Protein AF-A0A848FWB8-F1 (afdb_monomer)

Solvent-accessible surface area (backbone atoms only — not comparable to full-atom values): 14998 Å² total; per-residue (Å²): 142,75,69,71,64,57,58,57,56,56,59,60,63,66,69,70,72,67,76,78,73,74,72,77,81,68,87,53,50,73,85,45,35,33,18,53,31,34,69,60,31,81,78,68,30,61,47,78,50,54,52,28,68,48,51,82,88,61,50,61,51,75,46,78,46,55,36,34,45,54,60,77,56,43,94,51,68,38,64,59,49,77,42,76,46,88,86,33,69,51,44,80,82,61,36,30,41,76,74,61,84,83,53,44,32,40,52,70,35,45,50,38,71,46,40,38,34,40,38,70,47,82,65,24,61,78,45,74,40,32,41,35,42,32,59,48,65,55,101,66,24,58,45,73,76,33,72,48,79,45,76,55,98,87,44,80,46,78,43,51,25,30,38,38,41,38,38,38,27,38,60,34,76,69,37,48,49,55,29,82,90,26,95,46,15,72,63,38,33,33,20,46,27,82,80,45,42,68,58,51,40,50,47,34,54,75,68,64,53,59,49,80,54,60,53,32,85,60,33,58,80,39,95,63,36,56,59,52,50,46,51,48,14,42,59,47,32,58,46,46,55,48,29,43,77,70,75,55,64,56,50,41,96,83,72,71,50,71,55,66,46,5,78,76,40,112

Mean predicted aligned error: 9.41 Å

Structure (mmCIF, N/CA/C/O backbone):
data_AF-A0A848FWB8-F1
#
_entry.id   AF-A0A848FWB8-F1
#
loop_
_atom_site.group_PDB
_atom_site.id
_atom_site.type_symbol
_atom_site.label_atom_id
_atom_site.label_alt_id
_atom_site.label_comp_id
_atom_site.label_asym_id
_atom_site.label_entity_id
_atom_site.label_seq_id
_atom_site.pdbx_PDB_ins_code
_atom_site.Cartn_x
_atom_site.Cartn_y
_atom_site.Cartn_z
_atom_site.occupancy
_atom_site.B_iso_or_equiv
_atom_site.auth_seq_id
_atom_site.auth_comp_id
_atom_site.auth_asym_id
_atom_site.auth_atom_id
_atom_site.pdbx_PDB_model_num
ATOM 1 N N . MET A 1 1 ? 0.409 -8.995 90.933 1.00 48.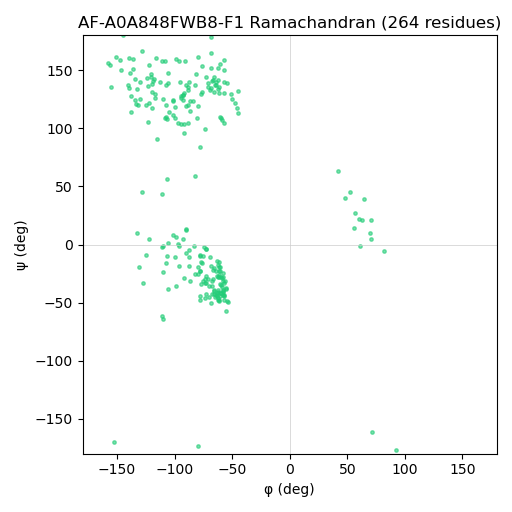06 1 MET A N 1
ATOM 2 C CA . MET A 1 1 ? -0.092 -9.557 89.653 1.00 48.06 1 MET A CA 1
ATOM 3 C C . MET A 1 1 ? -1.293 -8.764 89.103 1.00 48.06 1 MET A C 1
ATOM 5 O O . MET A 1 1 ? -2.333 -9.351 88.849 1.00 48.06 1 MET A O 1
ATOM 9 N N . LYS A 1 2 ? -1.200 -7.433 88.929 1.00 46.91 2 LYS A N 1
ATOM 10 C CA . LYS A 1 2 ? -2.344 -6.606 88.464 1.00 46.91 2 LYS A CA 1
ATOM 11 C C . LYS A 1 2 ? -2.076 -5.750 87.216 1.00 46.91 2 LYS A C 1
ATOM 13 O O . LYS A 1 2 ? -3.024 -5.254 86.629 1.00 46.91 2 LYS A O 1
ATOM 18 N N . TYR A 1 3 ? -0.827 -5.651 86.754 1.00 47.16 3 TYR A N 1
ATOM 19 C CA . TYR A 1 3 ? -0.478 -4.844 85.573 1.00 47.16 3 TYR A CA 1
ATOM 20 C C . TYR A 1 3 ? -0.306 -5.658 84.282 1.00 47.16 3 TYR A C 1
ATOM 22 O O . TYR A 1 3 ? -0.272 -5.085 83.204 1.00 47.16 3 TYR A O 1
ATOM 30 N N . SER A 1 4 ? -0.256 -6.993 84.360 1.00 45.50 4 SER A N 1
ATOM 31 C CA . SER A 1 4 ? -0.037 -7.847 83.180 1.00 45.50 4 SER A CA 1
ATOM 32 C C . SER A 1 4 ? -1.311 -8.053 82.337 1.00 45.50 4 SER A C 1
ATOM 34 O O . SER A 1 4 ? -1.227 -8.224 81.127 1.00 45.50 4 SER A O 1
ATOM 36 N N . PHE A 1 5 ? -2.500 -7.928 82.942 1.00 48.81 5 PHE A N 1
ATOM 37 C CA . PHE A 1 5 ? -3.786 -8.043 82.233 1.00 48.81 5 PHE A CA 1
ATOM 38 C C . PHE A 1 5 ? -4.196 -6.778 81.459 1.00 48.81 5 PHE A C 1
ATOM 40 O O . PHE A 1 5 ? -5.009 -6.863 80.543 1.00 48.81 5 PHE A O 1
ATOM 47 N N . VAL A 1 6 ? -3.620 -5.613 81.782 1.00 53.81 6 VAL A N 1
ATOM 48 C CA . VAL A 1 6 ? -3.969 -4.337 81.128 1.00 53.81 6 VAL A CA 1
ATOM 49 C C . VAL A 1 6 ? -3.321 -4.223 79.742 1.00 53.81 6 VAL A C 1
ATOM 51 O O . VAL A 1 6 ? -3.949 -3.734 78.806 1.00 53.81 6 VAL A O 1
ATOM 54 N N . TYR A 1 7 ? -2.113 -4.765 79.562 1.00 50.28 7 TYR A N 1
ATOM 55 C CA . TYR A 1 7 ? -1.437 -4.777 78.257 1.00 50.28 7 TYR A CA 1
ATOM 56 C C . TYR A 1 7 ? -2.044 -5.791 77.276 1.00 50.28 7 TYR A C 1
ATOM 58 O O . TYR A 1 7 ? -2.067 -5.544 76.071 1.00 50.28 7 TYR A O 1
ATOM 66 N N . LEU A 1 8 ? -2.605 -6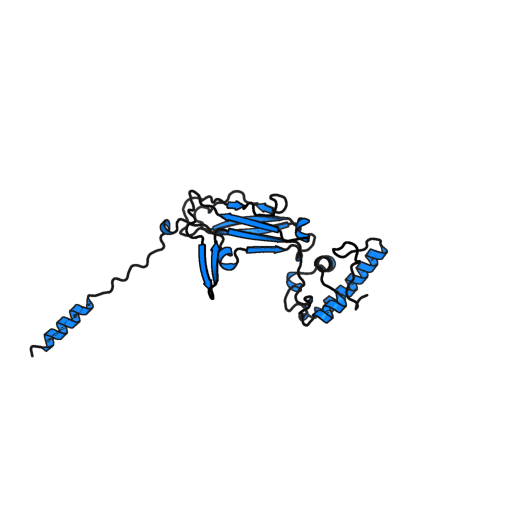.895 77.785 1.00 51.28 8 LEU A N 1
ATOM 67 C CA . LEU A 1 8 ? -3.268 -7.908 76.960 1.00 51.28 8 LEU A CA 1
ATOM 68 C C . LEU A 1 8 ? -4.623 -7.415 76.414 1.00 51.28 8 LEU A C 1
ATOM 70 O O . LEU A 1 8 ? -4.987 -7.732 75.284 1.00 51.28 8 LEU A O 1
ATOM 74 N N . ALA A 1 9 ? -5.335 -6.582 77.181 1.00 54.38 9 ALA A N 1
ATOM 75 C CA . ALA A 1 9 ? -6.586 -5.954 76.751 1.00 54.38 9 ALA A CA 1
ATOM 76 C C . ALA A 1 9 ? -6.366 -4.818 75.729 1.00 54.38 9 ALA A C 1
ATOM 78 O O . ALA A 1 9 ? -7.171 -4.652 74.815 1.00 54.38 9 ALA A O 1
ATOM 79 N N . GLY A 1 10 ? -5.254 -4.078 75.831 1.00 54.09 10 GLY A N 1
ATOM 80 C CA . GLY A 1 10 ? -4.886 -3.039 74.858 1.00 54.09 10 GLY A CA 1
ATOM 81 C C . GLY A 1 10 ? -4.471 -3.598 73.492 1.00 54.09 10 GLY A C 1
ATOM 82 O O . GLY A 1 10 ? -4.822 -3.032 72.460 1.00 54.09 10 GLY A O 1
ATOM 83 N N . PHE A 1 11 ? -3.788 -4.748 73.466 1.00 51.62 11 PHE A N 1
ATOM 84 C CA . PHE A 1 11 ? -3.372 -5.402 72.219 1.00 51.62 11 PHE A CA 1
ATOM 85 C C . PHE A 1 11 ? -4.551 -6.022 71.447 1.00 51.62 11 PHE A C 1
ATOM 87 O O . PHE A 1 11 ? -4.548 -6.038 70.218 1.00 51.62 11 PHE A O 1
ATOM 94 N N . PHE A 1 12 ? -5.600 -6.463 72.151 1.00 51.25 12 PHE A N 1
ATOM 95 C CA . PHE A 1 12 ? -6.808 -7.014 71.530 1.00 51.25 12 PHE A CA 1
ATOM 96 C C . PHE A 1 12 ? -7.683 -5.940 70.854 1.00 51.25 12 PHE A C 1
ATOM 98 O O . PHE A 1 12 ? -8.361 -6.228 69.870 1.00 51.25 12 PHE A O 1
ATOM 105 N N . PHE A 1 13 ? -7.629 -4.685 71.317 1.00 51.72 13 PHE A N 1
ATOM 106 C CA . PHE A 1 13 ? -8.406 -3.585 70.731 1.00 51.72 13 PHE A CA 1
ATOM 107 C C . PHE A 1 13 ? -7.800 -3.037 69.423 1.00 51.72 13 PHE A C 1
ATOM 109 O O . PHE A 1 13 ? -8.522 -2.516 68.576 1.00 51.72 13 PHE A O 1
ATOM 116 N N . CYS A 1 14 ? -6.494 -3.225 69.198 1.00 54.31 14 CYS A N 1
ATOM 117 C CA . CYS A 1 14 ? -5.821 -2.829 67.954 1.00 54.31 14 CYS A CA 1
ATOM 118 C C . CYS A 1 14 ? -6.058 -3.790 66.773 1.00 54.31 14 CYS A C 1
ATOM 120 O O . CYS A 1 14 ? -5.718 -3.447 65.645 1.00 54.31 14 CYS A O 1
ATOM 122 N N . LEU A 1 15 ? -6.647 -4.971 66.995 1.00 53.47 15 LEU A N 1
ATOM 123 C CA . LEU A 1 15 ? -6.902 -5.963 65.937 1.00 53.47 15 LEU A CA 1
ATOM 124 C C . LEU A 1 15 ? -8.247 -5.767 65.211 1.00 53.47 15 LEU A C 1
ATOM 126 O O . LEU A 1 15 ? -8.520 -6.470 64.240 1.00 53.47 15 LEU A O 1
ATOM 130 N N . LEU A 1 16 ? -9.081 -4.812 65.642 1.00 52.72 16 LEU A N 1
ATOM 131 C CA . LEU A 1 16 ? -10.385 -4.529 65.021 1.00 52.72 16 LEU A CA 1
ATOM 132 C C . LEU A 1 16 ? -10.357 -3.381 64.002 1.00 52.72 16 LEU A C 1
ATOM 134 O O . LEU A 1 16 ? -11.365 -3.119 63.346 1.00 52.72 16 LEU A O 1
ATOM 138 N N . THR A 1 17 ? -9.209 -2.736 63.785 1.00 57.22 17 THR A N 1
ATOM 139 C CA . THR A 1 17 ? -9.007 -1.802 62.667 1.00 57.22 17 THR A CA 1
ATOM 140 C C . THR A 1 17 ? -8.671 -2.575 61.392 1.00 57.22 17 THR A C 1
ATOM 142 O O . THR A 1 17 ? -7.632 -2.395 60.759 1.00 57.22 17 THR A O 1
ATOM 145 N N . ALA A 1 18 ? -9.578 -3.466 60.987 1.00 54.22 18 ALA A N 1
ATOM 146 C CA . ALA A 1 18 ? -9.545 -4.030 59.650 1.00 54.22 18 ALA A CA 1
ATOM 147 C C . ALA A 1 18 ? -9.665 -2.865 58.659 1.00 54.22 18 ALA A C 1
ATOM 149 O O . ALA A 1 18 ? -10.721 -2.235 58.561 1.00 54.22 18 ALA A O 1
ATOM 150 N N . CYS A 1 19 ? -8.570 -2.558 57.952 1.00 65.38 19 CYS A N 1
ATOM 151 C CA . CYS A 1 19 ? -8.601 -1.709 56.768 1.00 65.38 19 CYS A CA 1
ATOM 152 C C . CYS A 1 19 ? -9.788 -2.161 55.918 1.00 65.38 19 CYS A C 1
ATOM 154 O O . CYS A 1 19 ? -9.796 -3.294 55.425 1.00 65.38 19 CYS A O 1
ATOM 156 N N . LYS A 1 20 ? -10.808 -1.305 55.779 1.00 53.41 20 LYS A N 1
ATOM 157 C CA . LYS A 1 20 ? -11.856 -1.518 54.786 1.00 53.41 20 LYS A CA 1
ATOM 158 C C . LYS A 1 20 ? -11.126 -1.602 53.452 1.00 53.41 20 LYS A C 1
ATOM 160 O O . LYS A 1 20 ? -10.619 -0.597 52.971 1.00 53.41 20 LYS A O 1
ATOM 165 N N . LYS A 1 21 ? -10.993 -2.811 52.904 1.00 52.00 21 LYS A N 1
ATOM 166 C CA . LYS A 1 21 ? -10.567 -2.974 51.519 1.00 52.00 21 LYS A CA 1
ATOM 167 C C . LYS A 1 21 ? -11.625 -2.263 50.696 1.00 52.00 21 LYS A C 1
ATOM 169 O O . LYS A 1 21 ? -12.768 -2.725 50.661 1.00 52.00 21 LYS A O 1
ATOM 174 N N . ASP A 1 22 ? -11.250 -1.136 50.103 1.00 55.31 22 ASP A N 1
ATOM 175 C CA . ASP A 1 22 ? -12.058 -0.519 49.068 1.00 55.31 22 ASP A CA 1
ATOM 176 C C . ASP A 1 22 ? -12.392 -1.612 48.062 1.00 55.31 22 ASP A C 1
ATOM 178 O O . ASP A 1 22 ? -11.524 -2.370 47.611 1.00 55.31 22 ASP A O 1
ATOM 182 N N . ARG A 1 23 ? -13.692 -1.788 47.816 1.00 48.53 23 ARG A N 1
ATOM 183 C CA . ARG A 1 23 ? -14.143 -2.742 46.812 1.00 48.53 23 ARG A CA 1
ATOM 184 C C . ARG A 1 23 ? -13.472 -2.324 45.512 1.00 48.53 23 ARG A C 1
ATOM 186 O O . ARG A 1 23 ? -13.511 -1.145 45.171 1.00 48.53 23 ARG A O 1
ATOM 193 N N . LEU A 1 24 ? -12.853 -3.283 44.821 1.00 48.28 24 LEU A N 1
ATOM 194 C CA . LEU A 1 24 ? -12.385 -3.075 43.455 1.00 48.28 24 LEU A CA 1
ATOM 195 C C . LEU A 1 24 ? -13.520 -2.392 42.693 1.00 48.28 24 LEU A C 1
ATOM 197 O O . LEU A 1 24 ? -14.618 -2.950 42.626 1.00 48.28 24 LEU A O 1
ATOM 201 N N . GLN A 1 25 ? -13.275 -1.173 42.206 1.00 53.09 25 GLN A N 1
ATOM 202 C CA . GLN A 1 25 ? -14.213 -0.506 41.319 1.00 53.09 25 GLN A CA 1
ATOM 203 C C . GLN A 1 25 ? -14.383 -1.424 40.112 1.00 53.09 25 GLN A C 1
ATOM 205 O O . GLN A 1 25 ? -13.454 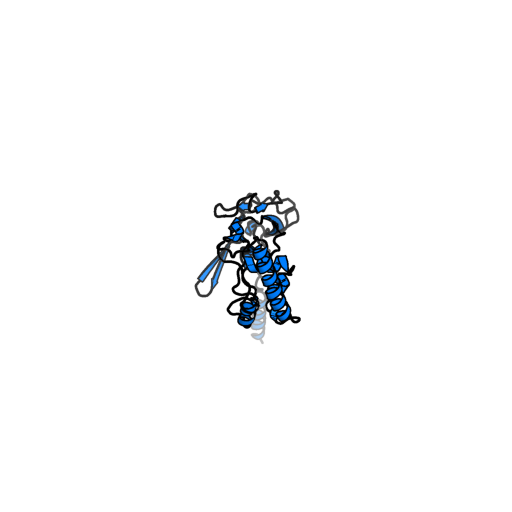-1.634 39.331 1.00 53.09 25 GLN A O 1
ATOM 210 N N . VAL A 1 26 ? -15.546 -2.067 40.039 1.00 59.56 26 VAL A N 1
ATOM 211 C CA . VAL A 1 26 ? -15.951 -2.821 38.860 1.00 59.56 26 VAL A CA 1
ATOM 212 C C . VAL A 1 26 ? -16.082 -1.797 37.743 1.00 59.56 26 VAL A C 1
ATOM 214 O O . VAL A 1 26 ? -16.565 -0.692 37.983 1.00 59.56 26 VAL A O 1
ATOM 217 N N . TYR A 1 27 ? -15.586 -2.150 36.561 1.00 63.09 27 TYR A N 1
ATOM 218 C CA . TYR A 1 27 ? -15.656 -1.301 35.381 1.00 63.09 27 TYR A CA 1
ATOM 219 C C . TYR A 1 27 ? -17.077 -0.745 35.200 1.00 63.09 27 TYR A C 1
ATOM 221 O O . TYR A 1 27 ? -18.037 -1.514 35.125 1.00 63.09 27 TYR A O 1
ATOM 229 N N . ASP A 1 28 ? -17.190 0.581 35.178 1.00 65.25 28 ASP A N 1
ATOM 230 C CA . ASP A 1 28 ? -18.453 1.292 35.031 1.00 65.25 28 ASP A CA 1
ATOM 231 C C . ASP A 1 28 ? -18.667 1.618 33.546 1.00 65.25 28 ASP A C 1
ATOM 233 O O . ASP A 1 28 ? -18.023 2.504 32.975 1.00 65.25 28 ASP A O 1
ATOM 237 N N . ASP A 1 29 ? -19.553 0.840 32.919 1.00 62.16 29 ASP A N 1
ATOM 238 C CA . ASP A 1 29 ? -19.953 1.005 31.521 1.00 62.16 29 ASP A CA 1
ATOM 239 C C . ASP A 1 29 ? -20.479 2.431 31.250 1.00 62.16 29 ASP A C 1
ATOM 241 O O . ASP A 1 29 ? -20.193 2.981 30.183 1.00 62.16 29 ASP A O 1
ATOM 245 N N . GLU A 1 30 ? -21.212 3.045 32.191 1.00 63.91 30 GLU A N 1
ATOM 246 C CA . GLU A 1 30 ? -21.777 4.393 32.034 1.00 63.91 30 GLU A CA 1
ATOM 247 C C . GLU A 1 30 ? -20.683 5.459 32.129 1.00 63.91 30 GLU A C 1
ATOM 249 O O . GLU A 1 30 ? -20.611 6.344 31.277 1.00 63.91 30 GLU A O 1
ATOM 254 N N . ALA A 1 31 ? -19.749 5.318 33.075 1.00 61.31 31 ALA A N 1
ATOM 255 C CA . ALA A 1 31 ? -18.608 6.230 33.200 1.00 61.31 31 ALA A CA 1
ATOM 256 C C . ALA A 1 31 ? -17.661 6.199 31.983 1.00 61.31 31 ALA A C 1
ATOM 258 O O . ALA A 1 31 ? -16.934 7.161 31.733 1.00 61.31 31 ALA A O 1
ATOM 259 N N . SER A 1 32 ? -17.662 5.112 31.202 1.00 60.59 32 SER A N 1
ATOM 260 C CA . SER A 1 32 ? -16.865 4.992 29.971 1.00 60.59 32 SER A CA 1
ATOM 261 C C . SER A 1 32 ? -17.450 5.718 28.749 1.00 60.59 32 SER A C 1
ATOM 263 O O . SER A 1 32 ? -16.796 5.801 27.697 1.00 60.59 32 SER A O 1
ATOM 265 N N . GLY A 1 33 ? -18.691 6.210 28.863 1.00 64.12 33 GLY A N 1
ATOM 266 C CA . GLY A 1 33 ? -19.421 6.899 27.798 1.00 64.12 33 GLY A CA 1
ATOM 267 C C . GLY A 1 33 ? -19.695 6.035 26.564 1.00 64.12 33 GLY A C 1
ATOM 268 O O . GLY A 1 33 ? -19.868 6.580 25.476 1.00 64.12 33 GLY A O 1
ATOM 269 N N . ASN A 1 34 ? -19.657 4.696 26.690 1.00 80.38 34 ASN A N 1
ATOM 270 C CA . ASN A 1 34 ? -19.723 3.751 25.567 1.00 80.38 34 ASN A CA 1
ATOM 271 C C . ASN A 1 34 ? -18.858 4.244 24.390 1.00 80.38 34 ASN A C 1
ATOM 273 O O . ASN A 1 34 ? -19.373 4.612 23.346 1.00 80.38 34 ASN A O 1
ATOM 277 N N . SER A 1 35 ? -17.542 4.365 24.553 1.00 88.69 35 SER A N 1
ATOM 278 C CA . SER A 1 35 ? -16.699 4.892 23.465 1.00 88.69 35 SER A CA 1
ATOM 279 C C . SER A 1 35 ? -16.472 3.845 22.363 1.00 88.69 35 SER A C 1
ATOM 281 O O . SER A 1 35 ? -16.484 2.640 22.628 1.00 88.69 35 SER A O 1
ATOM 283 N N . ILE A 1 36 ? -16.216 4.286 21.129 1.00 91.88 36 ILE A N 1
ATOM 284 C CA . ILE A 1 36 ? -15.739 3.429 20.031 1.00 91.88 36 ILE A CA 1
ATOM 285 C C . ILE A 1 36 ? -14.403 3.905 19.490 1.00 91.88 36 ILE A C 1
ATOM 287 O O . ILE A 1 36 ? -14.118 5.097 19.440 1.00 91.88 36 ILE A O 1
ATOM 291 N N . TYR A 1 37 ? -13.580 2.963 19.048 1.00 92.69 37 TYR A N 1
ATOM 292 C CA . TYR A 1 37 ? -12.218 3.264 18.637 1.00 92.69 37 TYR A CA 1
ATOM 293 C C . TYR A 1 37 ? -11.692 2.305 17.569 1.00 92.69 37 TYR A C 1
ATOM 295 O O . TYR A 1 37 ? -12.199 1.194 17.390 1.00 92.69 37 TYR A O 1
ATOM 303 N N . PHE A 1 38 ? -10.639 2.732 16.872 1.00 93.50 38 PHE A N 1
ATOM 304 C CA . PHE A 1 38 ? -9.833 1.875 16.011 1.00 93.50 38 PHE A CA 1
ATOM 305 C C . PHE A 1 38 ? -8.745 1.202 16.857 1.00 93.50 38 PHE A C 1
ATOM 307 O O . PHE A 1 38 ? -7.849 1.893 17.324 1.00 93.50 38 PHE A O 1
ATOM 314 N N . PRO A 1 39 ? -8.721 -0.129 17.039 1.00 89.94 39 PRO A N 1
ATOM 315 C CA . PRO A 1 39 ? -7.691 -0.775 17.862 1.00 89.94 39 PRO A CA 1
ATOM 316 C C . PRO A 1 39 ? -6.265 -0.575 17.337 1.00 89.94 39 PRO A C 1
ATOM 318 O O . PRO A 1 39 ? -5.316 -0.528 18.111 1.00 89.94 39 PRO A O 1
ATOM 321 N N . LEU A 1 40 ? -6.103 -0.395 16.021 1.00 84.25 40 LEU A N 1
ATOM 322 C CA . LEU A 1 40 ? -4.802 -0.104 15.408 1.00 84.25 40 LEU A CA 1
ATOM 323 C C . LEU A 1 40 ? -4.193 1.218 15.917 1.00 84.25 40 LEU A C 1
ATOM 325 O O . LEU A 1 40 ? -2.970 1.387 15.903 1.00 84.25 40 LEU A O 1
ATOM 329 N N . ALA A 1 41 ? -5.030 2.121 16.431 1.00 71.88 41 ALA A N 1
ATOM 330 C CA . ALA A 1 41 ? -4.617 3.367 17.057 1.00 71.88 41 ALA A CA 1
ATOM 331 C C . ALA A 1 41 ? -3.729 3.198 18.288 1.00 71.88 41 ALA A C 1
ATOM 333 O O . ALA A 1 41 ? -2.965 4.098 18.629 1.00 71.88 41 ALA A O 1
ATOM 334 N N . GLU A 1 42 ? -3.791 2.038 18.942 1.00 66.25 42 GLU A N 1
ATOM 335 C CA . GLU A 1 42 ? -2.936 1.733 20.088 1.00 66.25 42 GLU A CA 1
ATOM 336 C C . GLU A 1 42 ? -1.457 1.608 19.708 1.00 66.25 42 GLU A C 1
ATOM 338 O O . GLU A 1 42 ? -0.592 1.785 20.568 1.00 66.25 42 GLU A O 1
ATOM 343 N N . SER A 1 43 ? -1.172 1.335 18.429 1.00 74.12 43 SER A N 1
ATOM 344 C CA . SER A 1 43 ? 0.179 1.103 17.915 1.00 74.12 43 SER A CA 1
ATOM 345 C C . SER A 1 43 ? 0.667 2.226 16.999 1.00 74.12 43 SER A C 1
ATOM 347 O O . SER A 1 43 ? 1.657 2.878 17.315 1.00 74.12 43 SER A O 1
ATOM 349 N N . THR A 1 44 ? -0.012 2.467 15.875 1.00 76.31 44 THR A N 1
ATOM 350 C CA . THR A 1 44 ? 0.500 3.346 14.809 1.00 76.31 44 THR A CA 1
ATOM 351 C C . THR A 1 44 ? -0.504 4.380 14.325 1.00 76.31 44 THR A C 1
ATOM 353 O O . THR A 1 44 ? -0.094 5.352 13.698 1.00 76.31 44 THR A O 1
ATOM 356 N N . ASN A 1 45 ? -1.808 4.189 14.570 1.00 84.31 45 ASN A N 1
ATOM 357 C CA . ASN A 1 45 ? -2.868 5.020 13.976 1.00 84.31 45 ASN A CA 1
ATOM 358 C C . ASN A 1 45 ? -2.851 5.075 12.436 1.00 84.31 45 ASN A C 1
ATOM 360 O O . ASN A 1 45 ? -3.531 5.903 11.822 1.00 84.31 45 ASN A O 1
ATOM 364 N N . GLN A 1 46 ? -2.097 4.173 11.808 1.00 90.81 46 GLN A N 1
ATOM 365 C CA . GLN A 1 46 ? -1.844 4.177 10.381 1.00 90.81 46 GLN A CA 1
ATOM 366 C C . GLN A 1 46 ? -1.878 2.760 9.825 1.00 90.81 46 GLN A C 1
ATOM 368 O O . GLN A 1 46 ? -1.252 1.842 10.361 1.00 90.81 46 GLN A O 1
ATOM 373 N N . LEU A 1 47 ? -2.569 2.620 8.702 1.00 93.69 47 LEU A N 1
ATOM 374 C CA . LEU A 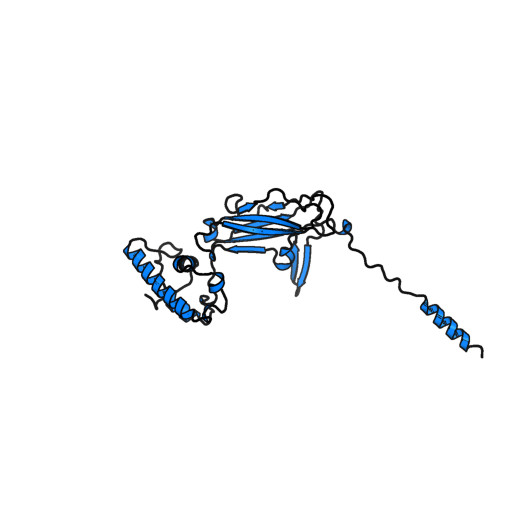1 47 ? -2.552 1.449 7.845 1.00 93.69 47 LEU A CA 1
ATOM 375 C C . LEU A 1 47 ? -1.978 1.857 6.485 1.00 93.69 47 LEU A C 1
ATOM 377 O O . LEU A 1 47 ? -2.435 2.827 5.889 1.00 93.69 47 LEU A O 1
ATOM 381 N N . SER A 1 48 ? -0.993 1.120 5.985 1.00 93.81 48 SER A N 1
ATOM 382 C CA . SER A 1 48 ? -0.358 1.415 4.698 1.00 93.81 48 SER A CA 1
ATOM 383 C C . SER A 1 48 ? -0.453 0.213 3.774 1.00 93.81 48 SER A C 1
ATOM 385 O O . SER A 1 48 ? -0.194 -0.911 4.203 1.00 93.81 48 SER A O 1
ATOM 387 N N . TYR A 1 49 ? -0.789 0.454 2.510 1.00 95.81 49 TYR A N 1
ATOM 388 C CA . TYR A 1 49 ? -0.764 -0.560 1.462 1.00 95.81 49 TYR A CA 1
ATOM 389 C C . TYR A 1 49 ? -0.058 -0.016 0.221 1.00 95.81 49 TYR A C 1
ATOM 391 O O . TYR A 1 49 ? -0.350 1.089 -0.216 1.00 95.81 49 TYR A O 1
ATOM 399 N N . SER A 1 50 ? 0.853 -0.782 -0.370 1.00 95.31 50 SER A N 1
ATOM 400 C CA . SER A 1 50 ? 1.524 -0.379 -1.607 1.00 95.31 50 SER A CA 1
ATOM 401 C C . SER A 1 50 ? 1.353 -1.455 -2.666 1.00 95.31 50 SER A C 1
ATOM 403 O O . SER A 1 50 ? 1.829 -2.578 -2.498 1.00 95.31 50 SER A O 1
ATOM 405 N N . PHE A 1 51 ? 0.740 -1.087 -3.791 1.00 95.81 51 PHE A N 1
ATOM 406 C CA . PHE A 1 51 ? 0.688 -1.936 -4.982 1.00 95.81 51 PHE A CA 1
ATOM 407 C C . PHE A 1 51 ? 2.060 -2.079 -5.655 1.00 95.81 51 PHE A C 1
ATOM 409 O O . PHE A 1 51 ? 2.240 -2.951 -6.508 1.00 95.81 51 PHE A O 1
ATOM 416 N N . GLY A 1 52 ? 3.052 -1.281 -5.238 1.00 92.88 52 GLY A N 1
ATOM 417 C CA . GLY A 1 52 ? 4.418 -1.341 -5.747 1.00 92.88 52 GLY A CA 1
ATOM 418 C C . GLY A 1 52 ? 5.106 -2.676 -5.454 1.00 92.88 52 GLY A C 1
ATOM 419 O O . GLY A 1 52 ? 6.109 -3.006 -6.086 1.00 92.88 52 GLY A O 1
ATOM 420 N N . TYR A 1 53 ? 4.550 -3.487 -4.556 1.00 91.50 53 TYR A N 1
ATOM 421 C CA . TYR A 1 53 ? 5.006 -4.848 -4.273 1.00 91.50 53 TYR A CA 1
ATOM 422 C C . TYR A 1 53 ? 4.083 -5.929 -4.849 1.00 91.50 53 TYR A C 1
ATOM 424 O O . TYR A 1 53 ? 4.370 -7.113 -4.707 1.00 91.50 53 TYR A O 1
ATOM 432 N N . ASP A 1 54 ? 3.010 -5.550 -5.542 1.00 93.56 54 ASP A N 1
ATOM 433 C CA . ASP A 1 54 ? 2.099 -6.484 -6.193 1.00 93.56 54 ASP A CA 1
ATOM 434 C C . ASP A 1 54 ? 2.439 -6.674 -7.669 1.00 93.56 54 ASP A C 1
ATOM 436 O O . ASP A 1 54 ? 3.005 -5.804 -8.333 1.00 93.56 54 ASP A O 1
ATOM 440 N N . LYS A 1 55 ? 2.001 -7.803 -8.230 1.00 91.50 55 LYS A N 1
ATOM 441 C CA . LYS A 1 55 ? 1.988 -8.012 -9.685 1.00 91.50 55 LYS A CA 1
ATOM 442 C C . LYS A 1 55 ? 1.064 -7.002 -10.362 1.00 91.50 55 LYS A C 1
ATOM 444 O O . LYS A 1 55 ? 0.059 -6.593 -9.785 1.00 91.50 55 LYS A O 1
ATOM 449 N N . SER A 1 56 ? 1.346 -6.651 -11.614 1.00 88.94 56 SER A N 1
ATOM 450 C CA . SER A 1 56 ? 0.570 -5.664 -12.383 1.00 88.94 56 SER A CA 1
ATOM 451 C C . SER A 1 56 ? -0.891 -6.072 -12.596 1.00 88.94 56 SER A C 1
ATOM 453 O O . SER A 1 56 ? -1.754 -5.210 -12.727 1.00 88.94 56 SER A O 1
ATOM 455 N N . ALA A 1 57 ? -1.178 -7.378 -12.587 1.00 92.50 57 ALA A N 1
ATOM 456 C CA . ALA A 1 57 ? -2.533 -7.920 -12.683 1.00 92.50 57 ALA A CA 1
ATOM 457 C C . ALA A 1 57 ? -3.401 -7.640 -11.440 1.00 92.50 57 ALA A C 1
ATOM 459 O O . ALA A 1 57 ? -4.624 -7.741 -11.515 1.00 92.50 57 ALA A O 1
ATOM 460 N N . VAL A 1 58 ? -2.793 -7.295 -10.298 1.00 95.38 58 VAL A N 1
ATOM 461 C CA . VAL A 1 58 ? -3.526 -6.870 -9.102 1.00 95.38 58 VAL A CA 1
ATOM 462 C C . VAL A 1 58 ? -3.913 -5.408 -9.281 1.00 95.38 58 VAL A C 1
ATOM 464 O O . VAL A 1 58 ? -3.064 -4.515 -9.255 1.00 95.38 58 VAL A O 1
ATOM 467 N N . THR A 1 59 ? -5.207 -5.175 -9.478 1.00 96.88 59 THR A N 1
ATOM 468 C CA . THR A 1 59 ? -5.786 -3.845 -9.715 1.00 96.88 59 THR A CA 1
ATOM 469 C C . THR A 1 59 ? -6.568 -3.306 -8.522 1.00 96.88 59 THR A C 1
ATOM 471 O O . THR A 1 59 ? -6.948 -2.139 -8.520 1.00 96.88 59 THR A O 1
ATOM 474 N N . GLN A 1 60 ? -6.819 -4.135 -7.510 1.00 97.75 60 GLN A N 1
ATOM 475 C CA . GLN A 1 60 ? -7.560 -3.765 -6.310 1.00 97.75 60 GLN A CA 1
ATOM 476 C C . GLN A 1 60 ? -7.193 -4.681 -5.143 1.00 97.75 60 GLN A C 1
ATOM 478 O O . GLN A 1 60 ? -6.815 -5.837 -5.342 1.00 97.75 60 GLN A O 1
ATOM 483 N N . THR A 1 61 ? -7.363 -4.182 -3.924 1.00 97.88 61 THR A N 1
ATOM 484 C CA . THR A 1 61 ? -7.241 -4.959 -2.685 1.00 97.88 61 THR A CA 1
ATOM 485 C C . THR A 1 61 ? -8.339 -4.554 -1.708 1.00 97.88 61 THR A C 1
ATOM 487 O O . THR A 1 61 ? -8.936 -3.491 -1.858 1.00 97.88 61 THR A O 1
ATOM 490 N N . THR A 1 62 ? -8.640 -5.386 -0.712 1.00 97.81 62 THR A N 1
ATOM 491 C CA . THR A 1 62 ? -9.625 -5.059 0.332 1.00 97.81 62 THR A CA 1
ATOM 492 C C . THR A 1 62 ? -8.970 -5.064 1.702 1.00 97.81 62 THR A C 1
ATOM 494 O O . THR A 1 62 ? -8.519 -6.099 2.191 1.00 97.81 62 THR A O 1
ATOM 497 N N . LEU A 1 63 ? -8.972 -3.901 2.343 1.00 96.94 63 LEU A N 1
ATOM 498 C CA . LEU A 1 63 ? -8.521 -3.704 3.709 1.00 96.94 63 LEU A CA 1
ATOM 499 C C . LEU A 1 63 ? -9.665 -3.963 4.690 1.00 96.94 63 LEU A C 1
ATOM 501 O O . LEU A 1 63 ? -10.813 -3.576 4.459 1.00 96.94 63 LEU A O 1
ATOM 505 N N . ARG A 1 64 ? -9.334 -4.610 5.809 1.00 95.62 64 ARG A N 1
ATOM 506 C CA . ARG A 1 64 ? -10.261 -4.894 6.909 1.00 95.62 64 ARG A CA 1
ATOM 507 C C . ARG A 1 64 ? -9.937 -3.970 8.074 1.00 95.62 64 ARG A C 1
ATOM 509 O O . ARG A 1 64 ? -8.926 -4.159 8.744 1.00 95.62 64 ARG A O 1
ATOM 516 N N . VAL A 1 65 ? -10.795 -2.989 8.319 1.00 95.56 65 VAL A N 1
ATOM 517 C CA . VAL A 1 65 ? -10.633 -2.024 9.411 1.00 95.56 65 VAL A CA 1
ATOM 518 C C . VAL A 1 65 ? -11.548 -2.417 10.560 1.00 95.56 65 VAL A C 1
ATOM 520 O O . VAL A 1 65 ? -12.767 -2.341 10.444 1.00 95.56 65 VAL A O 1
ATOM 523 N N . VAL A 1 66 ? -10.960 -2.855 11.670 1.00 95.31 66 VAL A N 1
ATOM 524 C CA . VAL A 1 66 ? -11.711 -3.234 12.874 1.00 95.31 66 VAL A CA 1
ATOM 525 C C . VAL A 1 66 ? -12.044 -1.988 13.691 1.00 95.31 66 VAL A C 1
ATOM 527 O O . VAL A 1 66 ? -11.182 -1.136 13.901 1.00 95.31 66 VAL A O 1
ATOM 530 N N . ILE A 1 67 ? -13.274 -1.918 14.193 1.00 94.81 67 ILE A N 1
ATOM 531 C CA . ILE A 1 67 ? -13.731 -0.929 15.176 1.00 94.81 67 ILE A CA 1
ATOM 532 C C . ILE A 1 67 ? -14.189 -1.689 16.413 1.00 94.81 67 ILE A C 1
ATOM 534 O O . ILE A 1 67 ? -14.831 -2.734 16.292 1.00 94.81 67 ILE A O 1
ATOM 538 N N . ARG A 1 68 ? -13.855 -1.188 17.603 1.00 93.88 68 ARG A N 1
ATOM 539 C CA . ARG A 1 68 ? -14.281 -1.770 18.880 1.00 93.88 68 ARG A CA 1
ATOM 540 C C . ARG A 1 68 ? -15.081 -0.777 19.698 1.00 93.88 68 ARG A C 1
ATOM 542 O O . ARG A 1 68 ? -14.771 0.406 19.693 1.00 93.88 68 ARG A O 1
ATOM 549 N N . ALA A 1 69 ? -16.073 -1.290 20.416 1.00 92.56 69 ALA A N 1
ATOM 550 C CA . ALA A 1 69 ? -16.763 -0.582 21.482 1.00 92.56 69 ALA A CA 1
ATOM 551 C C . ALA A 1 69 ? -16.136 -0.950 22.828 1.00 92.56 69 ALA A C 1
ATOM 553 O O . ALA A 1 69 ? -15.811 -2.117 23.062 1.00 92.56 69 ALA A O 1
ATOM 554 N N . ILE A 1 70 ? -15.987 0.037 23.706 1.00 88.00 70 ILE A N 1
ATOM 555 C CA . ILE A 1 70 ? -15.599 -0.188 25.097 1.00 88.00 70 ILE A CA 1
ATOM 556 C C . ILE A 1 70 ? -16.847 -0.598 25.903 1.00 88.00 70 ILE A C 1
ATOM 558 O O . ILE A 1 70 ? -17.963 -0.173 25.593 1.00 88.00 70 ILE A O 1
ATOM 562 N N . GLY A 1 71 ? -16.653 -1.456 26.904 1.00 84.69 71 GLY A N 1
ATOM 563 C CA . GLY A 1 71 ? -17.706 -1.963 27.784 1.00 84.69 71 GLY A CA 1
ATOM 564 C C . GLY A 1 71 ? -18.343 -3.272 27.327 1.00 84.69 71 GLY A C 1
ATOM 565 O O . GLY A 1 71 ? -17.916 -3.910 26.357 1.00 84.69 71 GLY A O 1
ATOM 566 N N . ALA A 1 72 ? -19.353 -3.715 28.075 1.00 86.62 72 ALA A N 1
ATOM 567 C CA . ALA A 1 72 ? -20.021 -4.986 27.816 1.00 86.62 72 ALA A CA 1
ATOM 568 C C . ALA A 1 72 ? -20.831 -4.974 26.496 1.00 86.62 72 ALA A C 1
ATOM 570 O O . ALA A 1 72 ? -21.330 -3.926 26.063 1.00 86.62 72 ALA A O 1
ATOM 571 N N . PRO A 1 73 ? -21.015 -6.140 25.837 1.00 91.12 73 PRO A N 1
ATOM 572 C CA . PRO A 1 73 ? -21.944 -6.254 24.718 1.00 91.12 73 PRO A CA 1
ATOM 573 C C . PRO A 1 73 ? -23.362 -5.840 25.136 1.00 91.12 73 PRO A C 1
ATOM 575 O O . PRO A 1 73 ? -23.825 -6.209 26.213 1.00 91.12 73 PRO A O 1
ATOM 578 N N . LYS A 1 74 ? -24.071 -5.124 24.259 1.00 91.69 74 LYS A N 1
ATOM 579 C CA . LYS A 1 74 ? -25.482 -4.761 24.462 1.00 91.69 74 LYS A CA 1
ATOM 580 C C . LYS A 1 74 ? -26.402 -5.717 23.702 1.00 91.69 74 LYS A C 1
ATOM 582 O O . LYS A 1 74 ? -25.976 -6.403 22.770 1.00 91.69 74 LYS A O 1
ATOM 587 N N . ASP A 1 75 ? -27.665 -5.779 24.097 1.00 95.19 75 ASP A N 1
ATOM 588 C CA . ASP A 1 75 ? -28.682 -6.668 23.530 1.00 95.19 75 ASP A CA 1
ATOM 589 C C . ASP A 1 75 ? -29.456 -6.051 22.346 1.00 95.19 75 ASP A C 1
ATOM 591 O O . ASP A 1 75 ? -30.451 -6.623 21.892 1.00 95.19 75 ASP A O 1
ATOM 595 N N . PHE A 1 76 ? -28.955 -4.943 21.799 1.00 94.75 76 PHE A N 1
ATOM 596 C CA . PHE A 1 76 ? -29.433 -4.270 20.593 1.00 94.75 76 PHE A CA 1
ATOM 597 C C . PHE A 1 76 ? -28.255 -3.850 19.696 1.00 94.75 76 PHE A C 1
ATOM 599 O O . PHE A 1 76 ? -27.109 -3.774 20.149 1.00 94.75 76 PHE A O 1
ATOM 606 N N . ASP A 1 77 ? -28.536 -3.611 18.414 1.00 95.81 77 ASP A N 1
ATOM 607 C CA . ASP A 1 77 ? -27.562 -3.093 17.449 1.00 95.81 77 ASP A CA 1
ATOM 608 C C . ASP A 1 77 ? -27.251 -1.623 17.751 1.00 95.81 77 ASP A C 1
ATOM 610 O O . ASP A 1 77 ? -28.164 -0.831 17.971 1.00 95.81 77 ASP A O 1
ATOM 614 N N . ARG A 1 78 ? -25.970 -1.247 17.720 1.00 94.94 78 ARG A N 1
ATOM 615 C CA . ARG A 1 78 ? -25.506 0.124 17.965 1.00 94.94 78 ARG A CA 1
ATOM 616 C C . ARG A 1 78 ? -24.857 0.700 16.701 1.00 94.94 78 ARG A C 1
ATOM 618 O O . ARG A 1 78 ? -23.648 0.510 16.507 1.00 94.94 78 ARG A O 1
ATOM 625 N N . PRO A 1 79 ? -25.630 1.375 15.830 1.00 95.75 79 PRO A N 1
ATOM 626 C CA . PRO A 1 79 ? -25.091 2.124 14.703 1.00 95.75 79 PRO A CA 1
ATOM 627 C C . PRO A 1 79 ? -24.045 3.136 15.157 1.00 95.75 79 PRO A C 1
ATOM 629 O O . PRO A 1 79 ? -24.220 3.808 16.174 1.00 95.75 79 PRO A O 1
ATOM 632 N N . TYR A 1 80 ? -22.964 3.266 14.394 1.00 94.44 80 TYR A N 1
ATOM 633 C CA . TYR A 1 80 ? -21.939 4.276 14.643 1.00 94.44 80 TYR A CA 1
ATOM 634 C C . TYR A 1 80 ? -21.748 5.192 13.442 1.00 94.44 80 TYR A C 1
ATOM 636 O O . TYR A 1 80 ? -21.978 4.814 12.291 1.00 94.44 80 TYR A O 1
ATOM 644 N N . LYS A 1 81 ? -21.271 6.407 13.721 1.00 94.06 81 LYS A N 1
ATOM 645 C CA . LYS A 1 81 ? -21.006 7.425 12.710 1.00 94.06 81 LYS A CA 1
ATOM 646 C C . LYS A 1 81 ? -19.532 7.425 12.311 1.00 94.06 81 LYS A C 1
ATOM 648 O O . LYS A 1 81 ? -18.680 7.932 13.039 1.00 94.06 81 LYS A O 1
ATOM 653 N N . LEU A 1 82 ? -19.249 6.886 11.126 1.00 94.44 82 LEU A N 1
ATOM 654 C CA . LEU A 1 82 ? -17.956 7.021 10.459 1.00 94.44 82 LEU A CA 1
ATOM 655 C C . LEU A 1 82 ? -17.996 8.197 9.474 1.00 94.44 82 LEU A C 1
ATOM 657 O O . LEU A 1 82 ? -18.852 8.244 8.593 1.00 94.44 82 LEU A O 1
ATOM 661 N N . VAL A 1 83 ? -17.034 9.108 9.586 1.00 95.00 83 VAL A N 1
ATOM 662 C CA . VAL A 1 83 ? -16.840 10.233 8.665 1.00 95.00 83 VAL A CA 1
ATOM 663 C C . VAL A 1 83 ? -15.481 10.116 7.983 1.00 95.00 83 VAL A C 1
ATOM 665 O O . VAL A 1 83 ? -14.496 9.708 8.599 1.00 95.00 83 VAL A O 1
ATOM 668 N N . ILE A 1 84 ? -15.438 10.484 6.704 1.00 96.44 84 ILE A N 1
ATOM 669 C CA . ILE A 1 84 ? -14.196 10.688 5.959 1.00 96.44 84 ILE A CA 1
ATOM 670 C C . ILE A 1 84 ? -13.836 12.164 6.071 1.00 96.44 84 ILE A C 1
ATOM 672 O O . ILE A 1 84 ? -14.666 13.008 5.746 1.00 96.44 84 ILE A O 1
ATOM 676 N N . ALA A 1 85 ? -12.637 12.485 6.554 1.00 96.44 85 ALA A N 1
ATOM 677 C CA . ALA A 1 85 ? -12.232 13.880 6.692 1.00 96.44 85 ALA A CA 1
ATOM 678 C C . ALA A 1 85 ? -11.932 14.510 5.324 1.00 96.44 85 ALA A C 1
ATOM 680 O O . ALA A 1 85 ? -11.318 13.863 4.470 1.00 96.44 85 ALA A O 1
ATOM 681 N N . ASP A 1 86 ? -12.271 15.791 5.164 1.00 95.56 86 ASP A N 1
ATOM 682 C CA . ASP A 1 86 ? -12.048 16.568 3.932 1.00 95.56 86 ASP A CA 1
ATOM 683 C C . ASP A 1 86 ? -10.564 16.691 3.550 1.00 95.56 86 ASP A C 1
ATOM 685 O O . ASP A 1 86 ? -10.231 16.944 2.397 1.00 95.56 86 ASP A O 1
ATOM 689 N N . SER A 1 87 ? -9.654 16.462 4.504 1.00 96.06 87 SER A N 1
ATOM 690 C CA . SER A 1 87 ? -8.207 16.394 4.269 1.00 96.06 87 SER A CA 1
ATOM 691 C C . SER A 1 87 ? -7.754 15.122 3.538 1.00 96.06 87 SER A C 1
ATOM 693 O O . SER A 1 87 ? -6.563 14.959 3.274 1.00 96.06 87 SER A O 1
ATOM 695 N N . SER A 1 88 ? -8.665 14.187 3.255 1.00 97.69 88 SER A N 1
ATOM 696 C CA . SER A 1 88 ? -8.366 12.981 2.479 1.00 97.69 88 SER A CA 1
ATOM 697 C C . SER A 1 88 ? -8.079 13.337 1.025 1.00 97.69 88 SER A C 1
ATOM 699 O O . SER A 1 88 ? -8.816 14.093 0.400 1.00 97.69 88 SER A O 1
ATOM 701 N N . THR A 1 89 ? -7.025 12.751 0.465 1.00 98.06 89 THR A N 1
ATOM 702 C CA . THR A 1 89 ? -6.663 12.935 -0.946 1.00 98.06 89 THR A CA 1
ATOM 703 C C . THR A 1 89 ? -7.196 11.815 -1.838 1.00 98.06 89 THR A C 1
ATOM 705 O O . THR A 1 89 ? -7.313 12.011 -3.047 1.00 98.06 89 THR A O 1
ATOM 708 N N . MET A 1 90 ? -7.567 10.665 -1.260 1.00 97.81 90 MET A N 1
ATOM 709 C CA . MET A 1 90 ? -8.247 9.586 -1.980 1.00 97.81 90 MET A CA 1
ATOM 710 C C . MET A 1 90 ? -9.680 9.980 -2.363 1.00 97.81 90 MET A C 1
ATOM 712 O O . MET A 1 90 ? -10.465 10.437 -1.529 1.00 97.81 90 MET A O 1
ATOM 716 N N . LYS A 1 91 ? -10.058 9.725 -3.615 1.00 97.06 91 LYS A N 1
ATOM 717 C CA . LYS A 1 91 ? -11.395 9.989 -4.158 1.00 97.06 91 LYS A CA 1
ATOM 718 C C . LYS A 1 91 ? -12.294 8.761 -4.025 1.00 97.06 91 LYS A C 1
ATOM 720 O O . LYS A 1 91 ? -11.943 7.664 -4.460 1.00 97.06 91 LYS A O 1
ATOM 725 N N . LYS A 1 92 ? -13.486 8.952 -3.456 1.00 96.75 92 LYS A N 1
ATOM 726 C CA . LYS A 1 92 ? -14.498 7.892 -3.310 1.00 96.75 92 LYS A CA 1
ATOM 727 C C . LYS A 1 92 ? -14.949 7.368 -4.681 1.00 96.75 92 LYS A C 1
ATOM 729 O O . LYS A 1 92 ? -15.088 8.149 -5.616 1.00 96.75 92 LYS A O 1
ATOM 734 N N . GLU A 1 93 ? -15.172 6.060 -4.780 1.00 96.38 93 GLU A N 1
ATOM 735 C CA . GLU A 1 93 ? -15.483 5.288 -5.999 1.00 96.38 93 GLU A CA 1
ATOM 736 C C . GLU A 1 93 ? -14.399 5.320 -7.096 1.00 96.38 93 GLU A C 1
ATOM 738 O O . GLU A 1 93 ? -14.551 4.654 -8.117 1.00 96.38 93 GLU A O 1
ATOM 743 N N . VAL A 1 94 ? -13.292 6.043 -6.892 1.00 97.06 94 VAL A N 1
ATOM 744 C CA . VAL A 1 94 ? -12.148 6.086 -7.815 1.00 97.06 94 VAL A CA 1
ATOM 745 C C . VAL A 1 94 ? -10.960 5.375 -7.185 1.00 97.06 94 VAL A C 1
ATOM 747 O O . VAL A 1 94 ? -10.559 4.322 -7.669 1.00 97.06 94 VAL A O 1
ATOM 750 N N . ASP A 1 95 ? -10.448 5.904 -6.076 1.00 97.50 95 ASP A N 1
ATOM 751 C CA . ASP A 1 95 ? -9.291 5.359 -5.362 1.00 97.50 95 ASP A CA 1
ATOM 752 C C . ASP A 1 95 ? -9.714 4.370 -4.269 1.00 97.50 95 ASP A C 1
ATOM 754 O O . ASP A 1 95 ? -8.977 3.434 -3.962 1.00 97.50 95 ASP A O 1
ATOM 758 N N . TYR A 1 96 ? -10.909 4.547 -3.694 1.00 97.81 96 TYR A N 1
ATOM 759 C CA . TYR A 1 96 ? -11.437 3.639 -2.678 1.00 97.81 96 TYR A CA 1
ATOM 760 C C . TYR A 1 96 ? -12.959 3.489 -2.716 1.00 97.81 96 TYR A C 1
ATOM 762 O O . TYR A 1 96 ? -13.683 4.380 -3.164 1.00 97.81 96 TYR A O 1
ATOM 770 N N . LYS A 1 97 ? -13.447 2.384 -2.149 1.00 97.00 97 LYS A N 1
ATOM 771 C CA . LYS A 1 97 ? -14.868 2.116 -1.912 1.00 97.00 97 LYS A CA 1
ATOM 772 C C . LYS A 1 97 ? -15.080 1.441 -0.561 1.00 97.00 97 LYS A C 1
ATOM 774 O O . LYS A 1 97 ? -14.354 0.519 -0.204 1.00 97.00 97 LYS A O 1
ATOM 779 N N . ILE A 1 98 ? -16.105 1.866 0.174 1.00 95.69 98 ILE A N 1
ATOM 780 C CA . ILE A 1 98 ? -16.572 1.150 1.370 1.00 95.69 98 ILE A CA 1
ATOM 781 C C . ILE A 1 98 ? -17.602 0.114 0.914 1.00 95.69 98 ILE A C 1
ATOM 783 O O . ILE A 1 98 ? -18.606 0.475 0.301 1.00 95.69 98 ILE A O 1
ATOM 787 N N . LEU A 1 99 ? -17.339 -1.169 1.171 1.00 94.81 99 LEU A N 1
ATOM 788 C CA . LEU A 1 99 ? -18.150 -2.269 0.638 1.00 94.81 99 LEU A CA 1
ATOM 789 C C . LEU A 1 99 ? -19.356 -2.608 1.521 1.00 94.81 99 LEU A C 1
ATOM 791 O O . LEU A 1 99 ? -20.383 -3.032 0.999 1.00 94.81 99 LEU A O 1
ATOM 795 N N . ASN A 1 100 ? -19.252 -2.425 2.839 1.00 89.81 100 ASN A N 1
ATOM 796 C CA . ASN A 1 100 ? -20.362 -2.604 3.771 1.00 89.81 100 ASN A CA 1
ATOM 797 C C . ASN A 1 100 ? -20.904 -1.247 4.231 1.00 89.81 100 ASN A C 1
ATOM 799 O O . ASN A 1 100 ? -20.221 -0.484 4.906 1.00 89.81 100 ASN A O 1
ATOM 803 N N . THR A 1 101 ? -22.145 -0.952 3.847 1.00 71.75 101 THR A N 1
ATOM 804 C CA . THR A 1 101 ? -22.799 0.342 4.098 1.00 71.75 101 THR A CA 1
ATOM 805 C C . THR A 1 101 ? -23.513 0.415 5.445 1.00 71.75 101 THR A C 1
ATOM 807 O O . TH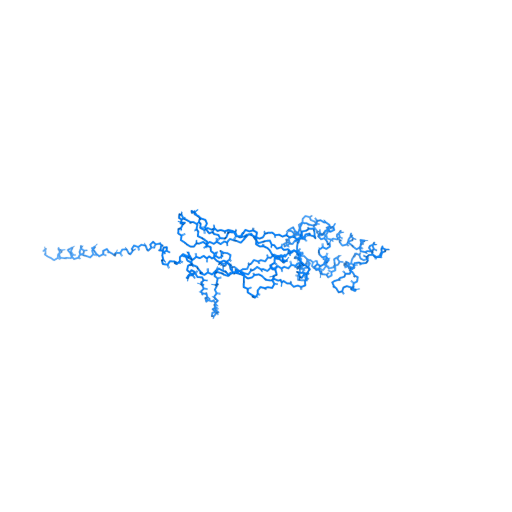R A 1 101 ? -23.784 1.510 5.926 1.00 71.75 101 THR A O 1
ATOM 810 N N . GLU A 1 102 ? -23.813 -0.727 6.064 1.00 84.56 102 GLU A N 1
ATOM 811 C CA . GLU A 1 102 ? -24.409 -0.790 7.400 1.00 84.56 102 GLU A CA 1
ATOM 812 C C . GLU A 1 102 ? -23.317 -0.883 8.468 1.00 84.56 102 GLU A C 1
ATOM 814 O O . GLU A 1 102 ? -22.810 -1.966 8.760 1.00 84.56 102 GLU A O 1
ATOM 819 N N . THR A 1 103 ? -22.955 0.261 9.043 1.00 90.00 103 THR A N 1
ATOM 820 C CA . THR A 1 103 ? -21.942 0.378 10.096 1.00 90.00 103 THR A CA 1
ATOM 821 C C . THR A 1 103 ? -22.578 0.298 11.482 1.00 90.00 103 THR A C 1
ATOM 823 O O . THR A 1 103 ? -23.200 1.261 11.940 1.00 90.00 103 THR A O 1
ATOM 826 N N . SER A 1 104 ? -22.449 -0.845 12.159 1.00 95.38 104 SER A N 1
ATOM 827 C CA . SER A 1 104 ? -23.072 -1.058 13.471 1.00 95.38 104 SER A CA 1
ATOM 828 C C . SER A 1 104 ? -22.344 -2.108 14.302 1.00 95.38 104 SER A C 1
ATOM 830 O O . SER A 1 104 ? -22.058 -3.212 13.836 1.00 95.38 104 SER A O 1
ATOM 832 N N . ILE A 1 105 ? -22.129 -1.809 15.586 1.00 95.88 105 ILE A N 1
ATOM 833 C CA . ILE A 1 105 ? -21.759 -2.841 16.555 1.00 95.88 105 ILE A CA 1
ATOM 834 C C . ILE A 1 105 ? -23.016 -3.665 16.845 1.00 95.88 105 ILE A C 1
ATOM 836 O O . ILE A 1 105 ? -23.881 -3.251 17.619 1.00 95.88 105 ILE A O 1
ATOM 840 N N . ARG A 1 106 ? -23.120 -4.830 16.201 1.00 95.94 106 ARG A N 1
ATOM 841 C CA . ARG A 1 106 ? -24.297 -5.704 16.298 1.00 95.94 106 ARG A CA 1
ATOM 842 C C . ARG A 1 106 ? -24.564 -6.187 17.728 1.00 95.94 106 ARG A C 1
ATOM 844 O O . ARG A 1 106 ? -23.644 -6.320 18.541 1.00 95.94 106 ARG A O 1
ATOM 851 N N . LYS A 1 107 ? -25.822 -6.529 18.006 1.00 96.06 107 LYS A N 1
ATOM 852 C CA . LYS A 1 107 ? -26.287 -7.160 19.244 1.00 96.06 107 LYS A CA 1
ATOM 853 C C . LYS A 1 107 ? -25.360 -8.300 19.674 1.00 96.06 107 LYS A C 1
ATOM 855 O O . LYS A 1 107 ? -25.017 -9.185 18.889 1.00 96.06 107 LYS A O 1
ATOM 860 N N . GLY A 1 108 ? -24.977 -8.297 20.948 1.00 95.25 108 GLY A N 1
ATOM 861 C CA . GLY A 1 108 ? -24.104 -9.307 21.545 1.00 95.25 108 GLY A CA 1
ATOM 862 C C . GLY A 1 108 ? -22.650 -9.245 21.065 1.00 95.25 108 GLY A C 1
ATOM 863 O O . GLY A 1 108 ? -21.878 -10.158 21.359 1.00 95.25 108 GLY A O 1
ATOM 864 N N . LYS A 1 109 ? -22.256 -8.198 20.327 1.00 95.62 109 LYS A N 1
ATOM 865 C CA . LYS A 1 109 ? -20.883 -7.966 19.863 1.00 95.62 109 LYS A CA 1
ATOM 866 C C . LYS A 1 109 ? -20.296 -6.691 20.473 1.00 95.62 109 LYS A C 1
ATOM 868 O O . LYS A 1 109 ? -20.997 -5.800 20.952 1.00 95.62 109 LYS A O 1
ATOM 873 N N . VAL A 1 110 ? -18.968 -6.629 20.430 1.00 94.31 110 VAL A N 1
ATOM 874 C CA . VAL A 1 110 ? -18.143 -5.484 20.862 1.00 9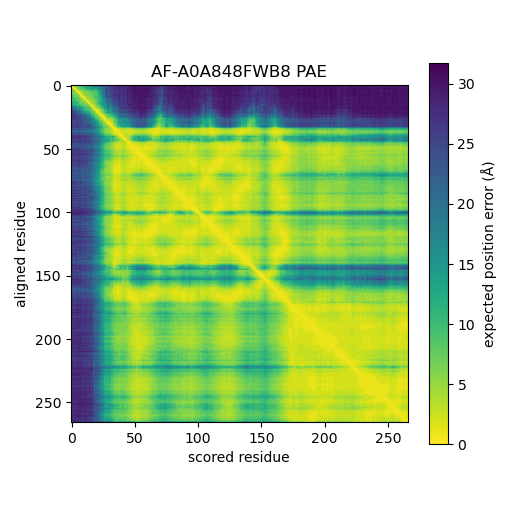4.31 110 VAL A CA 1
ATOM 875 C C . VAL A 1 110 ? -17.248 -4.963 19.739 1.00 94.31 110 VAL A C 1
ATOM 877 O O . VAL A 1 110 ? -16.412 -4.097 19.962 1.00 94.31 110 VAL A O 1
ATOM 880 N N . ALA A 1 111 ? -17.390 -5.507 18.531 1.00 95.56 111 ALA A N 1
ATOM 881 C CA . ALA A 1 111 ? -16.590 -5.116 17.385 1.00 95.56 111 ALA A CA 1
ATOM 882 C C . ALA A 1 111 ? -17.398 -5.206 16.091 1.00 95.56 111 ALA A C 1
ATOM 884 O O . ALA A 1 111 ? -18.270 -6.068 15.962 1.00 95.56 111 ALA A O 1
ATOM 885 N N . ASP A 1 112 ? -17.040 -4.349 15.143 1.00 96.12 112 ASP A N 1
ATOM 886 C CA . ASP A 1 112 ? -17.451 -4.405 13.742 1.00 96.12 112 ASP A CA 1
ATOM 887 C C . ASP A 1 112 ? -16.200 -4.334 12.846 1.00 96.12 112 ASP A C 1
ATOM 889 O O . ASP A 1 112 ? -15.084 -4.071 13.309 1.00 96.12 112 ASP A O 1
ATOM 893 N N . THR A 1 113 ? -16.345 -4.647 11.562 1.00 95.81 113 THR A N 1
ATOM 894 C CA . THR A 1 113 ? -15.271 -4.576 10.568 1.00 95.81 113 THR A CA 1
ATOM 895 C C . THR A 1 113 ? -15.761 -3.884 9.309 1.00 95.81 113 THR A C 1
ATOM 897 O O . THR A 1 113 ? -16.650 -4.376 8.622 1.00 95.81 113 THR A O 1
ATOM 900 N N . ILE A 1 114 ? -15.107 -2.785 8.951 1.00 95.69 114 ILE A N 1
ATOM 901 C CA . ILE A 1 114 ? -15.331 -2.083 7.691 1.00 95.69 114 ILE A CA 1
ATOM 902 C C . ILE A 1 114 ? -14.419 -2.673 6.623 1.00 95.69 114 ILE A C 1
ATOM 904 O O . ILE A 1 114 ? -13.224 -2.882 6.843 1.00 95.69 114 ILE A O 1
ATOM 908 N N . LEU A 1 115 ? -14.996 -2.943 5.459 1.00 96.81 115 LEU A N 1
ATOM 909 C CA . LEU A 1 115 ? -14.293 -3.420 4.281 1.00 96.81 115 LEU A CA 1
ATOM 910 C C . LEU A 1 115 ? -14.060 -2.239 3.342 1.00 96.81 115 LEU A C 1
ATOM 912 O O . LEU A 1 115 ? -15.000 -1.719 2.740 1.00 96.81 115 LEU A O 1
ATOM 916 N N . ILE A 1 116 ? -12.803 -1.819 3.231 1.00 97.31 116 ILE A N 1
ATOM 917 C CA . ILE A 1 116 ? -12.386 -0.720 2.360 1.00 97.31 116 ILE A CA 1
ATOM 918 C C . ILE A 1 116 ? -11.618 -1.320 1.195 1.00 97.31 116 ILE A C 1
ATOM 920 O O . ILE A 1 116 ? -10.500 -1.804 1.355 1.00 97.31 116 ILE A O 1
ATOM 924 N N . GLN A 1 117 ? -12.226 -1.299 0.019 1.00 98.19 117 GLN A N 1
ATOM 925 C CA . GLN A 1 117 ? -11.537 -1.615 -1.217 1.00 98.19 117 GLN A CA 1
ATOM 926 C C . GLN A 1 117 ? -10.671 -0.426 -1.625 1.00 98.19 117 GLN A C 1
ATOM 928 O O . GLN A 1 117 ? -11.160 0.701 -1.650 1.00 98.19 117 GLN A O 1
ATOM 933 N N . LEU A 1 118 ? -9.411 -0.689 -1.953 1.00 98.44 118 LEU A N 1
ATOM 934 C CA . LEU A 1 118 ? -8.512 0.251 -2.610 1.00 98.44 118 LEU A CA 1
ATOM 935 C C . LEU A 1 118 ? -8.346 -0.160 -4.068 1.00 98.44 118 LEU A C 1
ATOM 937 O O . LEU A 1 118 ? -8.181 -1.348 -4.357 1.00 98.44 118 LEU A O 1
ATOM 941 N N . ASN A 1 119 ? -8.334 0.820 -4.962 1.00 98.25 119 ASN A N 1
ATOM 942 C CA . ASN A 1 119 ? -8.133 0.629 -6.391 1.00 98.25 119 ASN A CA 1
ATOM 943 C C . ASN A 1 119 ? -6.742 1.122 -6.789 1.00 98.25 119 ASN A C 1
ATOM 945 O O . ASN A 1 119 ? -6.309 2.198 -6.379 1.00 98.25 119 ASN A O 1
ATOM 949 N N . ARG A 1 120 ? -6.049 0.358 -7.632 1.00 97.69 120 ARG A N 1
ATOM 950 C CA . ARG A 1 120 ? -4.733 0.715 -8.162 1.00 97.69 120 ARG A CA 1
ATOM 951 C C . ARG A 1 120 ? -4.880 1.739 -9.285 1.00 97.69 120 ARG A C 1
ATOM 953 O O . ARG A 1 120 ? -4.940 1.387 -10.463 1.00 97.69 120 ARG A O 1
ATOM 960 N N . THR A 1 121 ? -4.979 3.011 -8.923 1.00 96.31 121 THR A N 1
ATOM 961 C CA . THR A 1 121 ? -5.169 4.112 -9.875 1.00 96.31 121 THR A CA 1
ATOM 962 C C . THR A 1 121 ? -3.828 4.701 -10.342 1.00 96.31 121 THR A C 1
ATOM 964 O O . THR A 1 121 ? -2.813 4.569 -9.656 1.00 96.31 121 THR A O 1
ATOM 967 N N . PRO A 1 122 ? -3.772 5.375 -11.510 1.00 93.94 122 PRO A N 1
ATOM 968 C CA . PRO A 1 122 ? -2.524 5.953 -12.020 1.00 93.94 122 PRO A CA 1
ATOM 969 C C . PRO A 1 122 ? -1.855 6.969 -11.082 1.00 93.94 122 PRO A C 1
ATOM 971 O O . PRO A 1 122 ? -0.633 7.090 -11.111 1.00 93.94 122 PRO A O 1
ATOM 974 N N . VAL A 1 123 ? -2.627 7.671 -10.240 1.00 93.50 123 VAL A N 1
ATOM 975 C CA . VAL A 1 123 ? -2.089 8.653 -9.277 1.00 93.50 123 VAL A CA 1
ATOM 976 C C . VAL A 1 123 ? -1.175 8.002 -8.234 1.00 93.50 123 VAL A C 1
ATOM 978 O O . VAL A 1 123 ? -0.235 8.634 -7.765 1.00 93.50 123 VAL A O 1
ATOM 981 N N . LEU A 1 124 ? -1.380 6.716 -7.929 1.00 94.69 124 LEU A N 1
ATOM 982 C CA . LEU A 1 124 ? -0.584 5.995 -6.935 1.00 94.69 124 LEU A CA 1
ATOM 983 C C . LEU A 1 124 ? 0.885 5.829 -7.342 1.00 94.69 124 LEU A C 1
ATOM 985 O O . LEU A 1 124 ? 1.734 5.602 -6.487 1.00 94.69 124 LEU A O 1
ATOM 989 N N . LYS A 1 125 ? 1.200 5.950 -8.637 1.00 91.44 125 LYS A N 1
ATOM 990 C CA . LYS A 1 125 ? 2.568 5.804 -9.153 1.00 91.44 125 LYS A CA 1
ATOM 991 C C . LYS A 1 125 ? 3.450 7.023 -8.891 1.00 91.44 125 LYS A C 1
ATOM 993 O O . LYS A 1 125 ? 4.661 6.927 -9.064 1.00 91.44 125 LYS A O 1
ATOM 998 N N . THR A 1 126 ? 2.861 8.167 -8.539 1.00 89.50 126 THR A N 1
ATOM 999 C CA . THR A 1 126 ? 3.596 9.430 -8.385 1.00 89.50 126 THR A CA 1
ATOM 1000 C C . THR A 1 126 ? 3.792 9.817 -6.926 1.00 89.50 126 THR A C 1
ATOM 1002 O O . THR A 1 126 ? 4.858 10.318 -6.575 1.00 89.50 126 THR A O 1
ATOM 1005 N N . ALA A 1 127 ? 2.795 9.580 -6.073 1.00 92.25 127 ALA A N 1
ATOM 1006 C CA . ALA A 1 127 ? 2.856 9.879 -4.649 1.00 92.25 127 ALA A CA 1
ATOM 1007 C C . ALA A 1 127 ? 1.844 9.035 -3.855 1.00 92.25 127 ALA A C 1
ATOM 1009 O O . ALA A 1 127 ? 0.820 8.623 -4.410 1.00 92.25 127 ALA A O 1
ATOM 1010 N N . PRO A 1 128 ? 2.080 8.823 -2.547 1.00 95.62 128 PRO A N 1
ATOM 1011 C CA . PRO A 1 128 ? 1.064 8.262 -1.673 1.00 95.62 128 PRO A CA 1
ATOM 1012 C C . PRO A 1 128 ? -0.145 9.192 -1.554 1.00 95.62 128 PRO A C 1
ATOM 1014 O O . PRO A 1 128 ? -0.018 10.411 -1.424 1.00 95.62 128 PRO A O 1
ATOM 1017 N N . VAL A 1 129 ? -1.330 8.590 -1.556 1.00 97.75 129 VAL A N 1
ATOM 1018 C CA . VAL A 1 129 ? -2.609 9.243 -1.261 1.00 97.75 129 VAL A CA 1
ATOM 1019 C C . VAL A 1 129 ? -3.160 8.731 0.065 1.00 97.75 129 VAL A C 1
ATOM 1021 O O . VAL A 1 129 ? -2.801 7.646 0.528 1.00 97.75 129 VAL A O 1
ATOM 1024 N N . PHE A 1 130 ? -4.033 9.515 0.689 1.00 98.12 130 PHE A N 1
ATOM 1025 C CA . PHE A 1 130 ? -4.440 9.339 2.077 1.00 98.12 130 PHE A CA 1
ATOM 1026 C C . PHE A 1 130 ? -5.959 9.353 2.223 1.00 98.12 130 PHE A C 1
ATOM 1028 O O . PHE A 1 130 ? -6.653 10.165 1.606 1.00 98.12 130 PHE A O 1
ATOM 1035 N N . LEU A 1 131 ? -6.463 8.477 3.085 1.00 98.12 131 LEU A N 1
ATOM 1036 C CA . LEU A 1 131 ? -7.843 8.424 3.539 1.00 98.12 131 LEU A CA 1
ATOM 1037 C C . LEU A 1 131 ? -7.860 8.540 5.062 1.00 98.12 131 LEU A C 1
ATOM 1039 O O . LEU A 1 131 ? -7.266 7.720 5.760 1.00 98.12 131 LEU A O 1
ATOM 1043 N N . TYR A 1 132 ? -8.552 9.551 5.574 1.00 97.38 132 TYR A N 1
ATOM 1044 C CA . TYR A 1 132 ? -8.648 9.818 7.003 1.00 97.38 132 TYR A CA 1
ATOM 1045 C C . TYR A 1 132 ? -10.037 9.456 7.510 1.00 97.38 132 TYR A C 1
ATOM 1047 O O . TYR A 1 132 ? -11.024 10.128 7.209 1.00 97.38 132 TYR A O 1
ATOM 1055 N N . LEU A 1 133 ? -10.097 8.390 8.299 1.00 95.81 133 LEU A N 1
ATOM 1056 C CA . LEU A 1 133 ? -11.306 7.907 8.948 1.00 95.81 133 LEU A CA 1
ATOM 1057 C C . LEU A 1 133 ? -11.462 8.560 10.319 1.00 95.81 133 LEU A C 1
ATOM 1059 O O . LEU A 1 133 ? -10.494 8.641 11.077 1.00 95.81 133 LEU A O 1
ATOM 1063 N N . GLN A 1 134 ? -12.679 8.981 10.656 1.00 94.38 134 GLN A N 1
ATOM 1064 C CA . GLN A 1 134 ? -13.009 9.562 11.954 1.00 94.38 134 GLN A CA 1
ATOM 1065 C C . GLN A 1 134 ? -14.300 8.968 12.515 1.00 94.38 134 GLN A C 1
ATOM 1067 O O . GLN A 1 134 ? -15.350 9.034 11.874 1.00 94.38 134 GLN A O 1
ATOM 1072 N N . LEU A 1 135 ? -14.234 8.425 13.729 1.00 93.88 135 LEU A N 1
ATOM 1073 C CA . LEU A 1 135 ? -15.420 8.054 14.499 1.00 93.88 135 LEU A CA 1
ATOM 1074 C C . LEU A 1 135 ? -15.931 9.291 15.237 1.00 93.88 135 LEU A C 1
ATOM 1076 O O . LEU A 1 135 ? -15.189 9.940 15.981 1.00 93.88 135 LEU A O 1
ATOM 1080 N N . GLN A 1 136 ? -17.195 9.624 14.995 1.00 92.81 136 GLN A N 1
ATOM 1081 C CA . GLN A 1 136 ? -17.868 10.780 15.578 1.00 92.81 136 GLN A CA 1
ATOM 1082 C C . GLN A 1 136 ? -18.852 10.330 16.663 1.00 92.81 136 GLN A C 1
ATOM 1084 O O . GLN A 1 136 ? -19.431 9.248 16.526 1.00 92.81 136 GLN A O 1
ATOM 1089 N N . PRO A 1 137 ? -19.056 11.137 17.718 1.00 92.19 137 PRO A N 1
ATOM 1090 C CA . PRO A 1 137 ? -20.097 10.870 18.701 1.00 92.19 137 PRO A CA 1
ATOM 1091 C C . PRO A 1 137 ? -21.490 10.779 18.061 1.00 92.19 137 PRO A C 1
ATOM 1093 O O . PRO A 1 137 ? -21.768 11.436 17.049 1.00 92.19 137 PRO A O 1
ATOM 1096 N N . ASN A 1 138 ? -22.367 9.979 18.664 1.00 92.44 138 ASN A N 1
ATOM 1097 C CA . ASN A 1 138 ? -23.786 9.872 18.325 1.00 92.44 138 ASN A CA 1
ATOM 1098 C C . ASN A 1 138 ? -24.610 9.426 19.552 1.00 92.44 138 ASN A C 1
ATOM 1100 O O . ASN A 1 138 ? -24.097 9.366 20.664 1.00 92.44 138 ASN A O 1
ATOM 1104 N N . GLU A 1 139 ? -25.883 9.093 19.354 1.00 92.00 139 GLU A N 1
ATOM 1105 C CA . GLU A 1 139 ? -26.815 8.635 20.392 1.00 92.00 139 GLU A CA 1
ATOM 1106 C C . GLU A 1 139 ? -26.413 7.326 21.100 1.00 92.00 139 GLU A C 1
ATOM 1108 O O . GLU A 1 139 ? -26.967 7.004 22.148 1.00 92.00 139 GLU A O 1
ATOM 1113 N N . HIS A 1 140 ? -25.465 6.564 20.544 1.00 91.44 140 HIS A N 1
ATOM 1114 C CA . HIS A 1 140 ? -25.001 5.288 21.096 1.00 91.44 140 HIS A CA 1
ATOM 1115 C C . HIS A 1 140 ? -23.580 5.337 21.659 1.00 91.44 140 HIS A C 1
ATOM 1117 O O . HIS A 1 140 ? -23.231 4.487 22.482 1.00 91.44 140 HIS A O 1
ATOM 1123 N N . PHE A 1 141 ? -22.765 6.287 21.197 1.00 91.38 141 PHE A N 1
ATOM 1124 C CA . PHE A 1 141 ? -21.352 6.377 21.533 1.00 91.38 141 PHE A CA 1
ATOM 1125 C C . PHE A 1 141 ? -20.958 7.832 21.811 1.00 91.38 141 PHE A C 1
ATOM 1127 O O . PHE A 1 141 ? -20.957 8.664 20.902 1.00 91.38 141 PHE A O 1
ATOM 1134 N N . GLU A 1 142 ? -20.585 8.140 23.056 1.00 85.06 142 GLU A N 1
ATOM 1135 C CA . GLU A 1 142 ? -20.216 9.503 23.477 1.00 85.06 142 GLU A CA 1
ATOM 1136 C C . GLU A 1 142 ? -18.771 9.845 23.137 1.00 85.06 142 GLU A C 1
ATOM 1138 O O . GLU A 1 142 ? -18.448 11.009 22.906 1.00 85.06 142 GLU A O 1
ATOM 1143 N N . ASN A 1 143 ? -17.914 8.819 23.018 1.00 80.75 143 ASN A N 1
ATOM 1144 C CA . ASN A 1 143 ? -16.539 8.977 22.553 1.00 80.75 143 ASN A CA 1
ATOM 1145 C C . ASN A 1 143 ? -15.670 9.826 23.516 1.00 80.75 143 ASN A C 1
ATOM 1147 O O . ASN A 1 143 ? -14.808 10.598 23.102 1.00 80.75 143 ASN A O 1
ATOM 1151 N N . ASN A 1 144 ? -15.856 9.647 24.827 1.00 71.69 144 ASN A N 1
ATOM 1152 C CA . ASN A 1 144 ? -15.134 10.395 25.866 1.00 71.69 144 ASN A CA 1
ATOM 1153 C C . ASN A 1 144 ? -13.693 9.894 26.099 1.00 71.69 144 ASN A C 1
ATOM 1155 O O . ASN A 1 144 ? -12.844 10.645 26.573 1.00 71.69 144 ASN A O 1
ATOM 1159 N N . MET A 1 145 ? -13.385 8.636 25.755 1.00 67.62 145 MET A N 1
ATOM 1160 C CA . MET A 1 145 ? -12.068 8.014 25.974 1.00 67.62 145 MET A CA 1
ATOM 1161 C C . MET A 1 145 ? -11.271 7.848 24.676 1.00 67.62 145 MET A C 1
ATOM 1163 O O . MET A 1 145 ? -10.877 6.744 24.302 1.00 67.62 145 MET A O 1
ATOM 1167 N N . LEU A 1 146 ? -11.048 8.949 23.959 1.00 74.56 146 LEU A N 1
ATOM 1168 C CA . LEU A 1 146 ? -10.417 8.911 22.637 1.00 74.56 146 LEU A CA 1
ATOM 1169 C C . LEU A 1 146 ? -9.022 9.501 22.575 1.00 74.56 146 LEU A C 1
ATOM 1171 O O . LEU A 1 146 ? -8.425 9.456 21.502 1.00 74.56 146 LEU A O 1
ATOM 1175 N N . THR A 1 147 ? -8.494 10.031 23.674 1.00 80.81 147 THR A N 1
ATOM 1176 C CA . THR A 1 147 ? -7.131 10.552 23.710 1.00 80.81 147 THR A CA 1
ATOM 1177 C C . THR A 1 147 ? -6.291 9.905 24.795 1.00 80.81 147 THR A C 1
ATOM 1179 O O . THR A 1 147 ? -6.764 9.584 25.884 1.00 80.81 147 THR A O 1
ATOM 1182 N N . ARG A 1 148 ? -5.009 9.697 24.492 1.00 82.00 148 ARG A N 1
ATOM 1183 C CA . ARG A 1 148 ? -3.985 9.361 25.483 1.00 82.00 148 ARG A CA 1
ATOM 1184 C C . ARG A 1 148 ? -2.806 10.292 25.297 1.00 82.00 148 ARG A C 1
ATOM 1186 O O . ARG A 1 148 ? -2.209 10.314 24.226 1.00 82.00 148 ARG A O 1
ATOM 1193 N N . THR A 1 149 ? -2.424 10.978 26.362 1.00 84.44 149 THR A N 1
ATOM 1194 C CA . THR A 1 149 ? -1.217 11.803 26.381 1.00 84.44 149 THR A CA 1
ATOM 1195 C C . THR A 1 149 ? -0.058 11.000 26.952 1.00 84.44 149 THR A C 1
ATOM 1197 O O . THR A 1 149 ? -0.156 10.447 28.047 1.00 84.44 149 THR A O 1
ATOM 1200 N N . VAL A 1 150 ? 1.046 10.927 26.215 1.00 83.75 150 VAL A N 1
ATOM 1201 C CA . VAL A 1 150 ? 2.292 10.288 26.650 1.00 83.75 150 VAL A CA 1
ATOM 1202 C C . VAL A 1 150 ? 3.394 11.332 26.650 1.00 83.75 150 VAL A C 1
ATOM 1204 O O . VAL A 1 150 ? 3.571 12.054 25.671 1.00 83.75 150 VAL A O 1
ATOM 1207 N N . ILE A 1 151 ? 4.148 11.396 27.744 1.00 87.19 151 ILE A N 1
ATOM 1208 C CA . ILE A 1 151 ? 5.317 12.264 27.863 1.00 87.19 151 ILE A CA 1
ATOM 1209 C C . 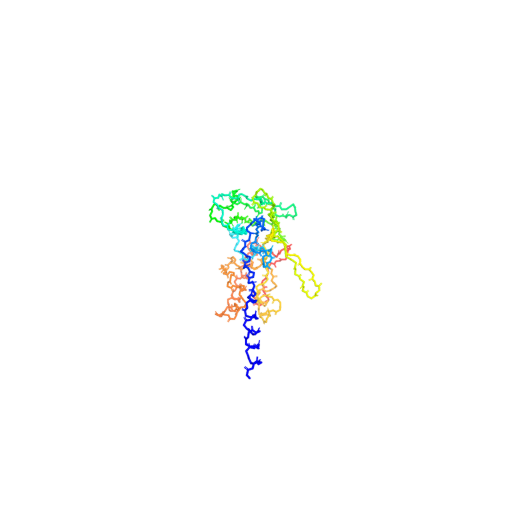ILE A 1 151 ? 6.558 11.377 27.805 1.00 87.19 151 ILE A C 1
ATOM 1211 O O . ILE A 1 151 ? 6.724 10.481 28.629 1.00 87.19 151 ILE A O 1
ATOM 1215 N N . THR A 1 152 ? 7.430 11.592 26.823 1.00 86.12 152 THR A N 1
ATOM 1216 C CA . THR A 1 152 ? 8.694 10.852 26.677 1.00 86.12 152 THR A CA 1
ATOM 1217 C C . THR A 1 152 ? 9.823 11.840 26.443 1.00 86.12 152 THR A C 1
ATOM 1219 O O . THR A 1 152 ? 9.779 12.611 25.490 1.00 86.12 152 THR A O 1
ATOM 1222 N N . ALA A 1 153 ? 10.817 11.849 27.338 1.00 87.25 153 ALA A N 1
ATOM 1223 C CA . ALA A 1 153 ? 11.960 12.768 27.2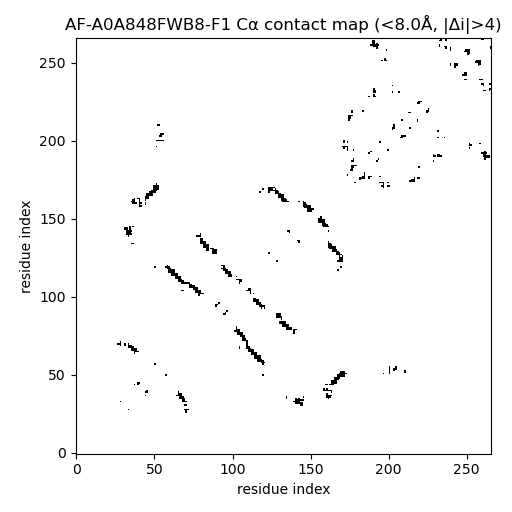80 1.00 87.25 153 ALA A CA 1
ATOM 1224 C C . ALA A 1 153 ? 11.562 14.250 27.059 1.00 87.25 153 ALA A C 1
ATOM 1226 O O . ALA A 1 153 ? 12.185 14.962 26.280 1.00 87.25 153 ALA A O 1
ATOM 1227 N N . GLY A 1 154 ? 10.482 14.705 27.710 1.00 87.62 154 GLY A N 1
ATOM 1228 C CA . GLY A 1 154 ? 9.964 16.075 27.583 1.00 87.62 154 GLY A CA 1
ATOM 1229 C C . GLY A 1 154 ? 9.083 16.336 26.354 1.00 87.62 154 GLY A C 1
ATOM 1230 O O . GLY A 1 154 ? 8.480 17.400 26.262 1.00 87.62 154 GLY A O 1
ATOM 1231 N N . THR A 1 155 ? 8.943 15.371 25.442 1.00 84.50 155 THR A N 1
ATOM 1232 C CA . THR A 1 155 ? 8.020 15.466 24.302 1.00 84.50 155 THR A CA 1
ATOM 1233 C C . THR A 1 155 ? 6.636 14.982 24.715 1.00 84.50 155 THR A C 1
ATOM 1235 O O . THR A 1 155 ? 6.488 13.844 25.162 1.00 84.50 155 THR A O 1
ATOM 1238 N N . VAL A 1 156 ? 5.624 15.836 24.551 1.00 85.94 156 VAL A N 1
ATOM 1239 C CA . VAL A 1 156 ? 4.211 15.497 24.765 1.00 85.94 156 VAL A CA 1
ATOM 1240 C C . VAL A 1 156 ? 3.630 14.985 23.450 1.00 85.94 156 VAL A C 1
ATOM 1242 O O . VAL A 1 156 ? 3.626 15.701 22.455 1.00 85.94 156 VAL A O 1
ATOM 1245 N N . THR A 1 157 ? 3.149 13.744 23.439 1.00 82.56 157 THR A N 1
ATOM 1246 C CA . THR A 1 157 ? 2.473 13.130 22.287 1.00 82.56 157 THR A CA 1
ATOM 1247 C C . THR A 1 157 ? 1.035 12.799 22.655 1.00 82.56 157 THR A C 1
ATOM 1249 O O . THR A 1 157 ? 0.801 12.091 23.635 1.00 82.56 157 THR A O 1
ATOM 1252 N N . GLU A 1 158 ? 0.080 13.280 21.863 1.00 83.44 158 GLU A N 1
ATOM 1253 C CA . GLU A 1 158 ? -1.338 12.947 22.000 1.00 83.44 158 GLU A CA 1
ATOM 1254 C C . GLU A 1 158 ? -1.735 11.891 20.960 1.00 83.44 158 GLU A C 1
ATOM 1256 O O . GLU A 1 158 ? -1.544 12.063 19.757 1.00 83.44 158 GLU A O 1
ATOM 1261 N N . TYR A 1 159 ? -2.282 10.775 21.432 1.00 82.31 159 TYR A N 1
ATOM 1262 C CA . TYR A 1 159 ? -2.788 9.692 20.595 1.00 82.31 159 TYR A CA 1
ATOM 1263 C C . TYR A 1 159 ? -4.301 9.793 20.508 1.00 82.31 159 TYR A C 1
ATOM 1265 O O . TYR A 1 159 ? -4.949 9.736 21.545 1.00 82.31 159 TYR A O 1
ATOM 1273 N N . HIS A 1 160 ? -4.859 9.885 19.300 1.00 89.00 160 HIS A N 1
ATOM 1274 C CA . HIS A 1 160 ? -6.308 9.873 19.073 1.00 89.00 160 HIS A CA 1
ATOM 1275 C C . HIS A 1 160 ? -6.782 8.484 18.632 1.00 89.00 160 HIS A C 1
ATOM 1277 O O . HIS A 1 160 ? -6.378 8.025 17.569 1.00 89.00 160 HIS A O 1
ATOM 1283 N N . PHE A 1 161 ? -7.659 7.826 19.388 1.00 90.50 161 PHE A N 1
ATOM 1284 C CA . PHE A 1 161 ? -8.137 6.470 19.079 1.00 90.50 161 PHE A CA 1
ATOM 1285 C C . PHE A 1 161 ? -9.354 6.427 18.145 1.00 90.50 161 PHE A C 1
ATOM 1287 O O . PHE A 1 161 ? -9.709 5.370 17.624 1.00 90.50 161 PHE A O 1
ATOM 1294 N N . ASN A 1 162 ? -9.987 7.572 17.886 1.00 92.19 162 ASN A N 1
ATOM 1295 C CA . ASN A 1 162 ? -11.096 7.698 16.939 1.00 92.19 162 ASN A CA 1
ATOM 1296 C C . ASN A 1 162 ? -10.668 8.086 15.525 1.00 92.19 162 ASN A C 1
ATOM 1298 O O . ASN A 1 162 ? -11.535 8.352 14.693 1.00 92.19 162 ASN A O 1
ATOM 1302 N N . ARG A 1 163 ? -9.367 8.182 15.253 1.00 92.88 163 ARG A N 1
ATOM 1303 C CA . ARG A 1 163 ? -8.840 8.563 13.942 1.00 92.88 163 ARG A CA 1
ATOM 1304 C C . ARG A 1 163 ? -8.005 7.422 13.395 1.00 92.88 163 ARG A C 1
ATOM 1306 O O . ARG A 1 163 ? -7.267 6.799 14.140 1.00 92.88 163 ARG A O 1
ATOM 1313 N N . LEU A 1 164 ? -8.111 7.165 12.100 1.00 95.00 164 LEU A N 1
ATOM 1314 C CA . LEU A 1 164 ? -7.229 6.230 11.415 1.00 95.00 164 LEU A CA 1
ATOM 1315 C C . LEU A 1 164 ? -6.831 6.815 10.066 1.00 95.00 164 LEU A C 1
ATOM 1317 O O . LEU A 1 164 ? -7.694 7.198 9.277 1.00 95.00 164 LEU A O 1
ATOM 1321 N N . GLN A 1 165 ? -5.529 6.860 9.799 1.00 96.31 165 GLN A N 1
ATOM 1322 C CA . GLN A 1 165 ? -5.009 7.168 8.474 1.00 96.31 165 GLN A CA 1
ATOM 1323 C C . GLN A 1 165 ? -4.815 5.868 7.694 1.00 96.31 165 GLN A C 1
ATOM 1325 O O . GLN A 1 165 ? -4.159 4.942 8.165 1.00 96.31 165 GLN A O 1
ATOM 1330 N N . ILE A 1 166 ? -5.331 5.819 6.474 1.00 97.50 166 ILE A N 1
ATOM 1331 C CA . ILE A 1 166 ? -4.972 4.803 5.490 1.00 97.50 166 ILE A CA 1
ATOM 1332 C C . ILE A 1 166 ? -4.176 5.493 4.390 1.00 97.50 166 ILE A C 1
ATOM 1334 O O . ILE A 1 166 ? -4.653 6.465 3.812 1.00 97.50 166 ILE A O 1
ATOM 1338 N N . SER A 1 167 ? -2.973 5.011 4.097 1.00 97.31 167 SER A N 1
ATOM 1339 C CA . SER A 1 167 ? -2.173 5.482 2.963 1.00 97.31 167 SER A CA 1
ATOM 1340 C C . SER A 1 167 ? -2.033 4.397 1.908 1.00 97.31 167 SER A C 1
ATOM 1342 O O . SER A 1 167 ? -1.829 3.230 2.248 1.00 97.31 167 SER A O 1
ATOM 1344 N N . SER A 1 168 ? -2.108 4.793 0.639 1.00 97.88 168 SER A N 1
ATOM 1345 C CA . SER A 1 168 ? -1.851 3.897 -0.484 1.00 97.88 168 SER A CA 1
ATOM 1346 C C . SER A 1 168 ? -0.948 4.532 -1.526 1.00 97.88 168 SER A C 1
ATOM 1348 O O . SER A 1 168 ? -1.096 5.712 -1.830 1.00 97.88 168 SER A O 1
ATOM 1350 N N . ASP A 1 169 ? -0.069 3.726 -2.111 1.00 96.88 169 ASP A N 1
ATOM 1351 C CA . ASP A 1 169 ? 0.730 4.076 -3.286 1.00 96.88 169 ASP A CA 1
ATOM 1352 C C . ASP A 1 169 ? 0.930 2.851 -4.200 1.00 96.88 169 ASP A C 1
ATOM 1354 O O . ASP A 1 169 ? 0.413 1.759 -3.948 1.00 96.88 169 ASP A O 1
ATOM 1358 N N . ASP A 1 170 ? 1.643 3.058 -5.300 1.00 95.25 170 ASP A N 1
ATOM 1359 C CA . ASP A 1 170 ? 2.135 2.037 -6.222 1.00 95.25 170 ASP A CA 1
ATOM 1360 C C . ASP A 1 170 ? 3.645 2.243 -6.434 1.00 95.25 170 ASP A C 1
ATOM 1362 O O . ASP A 1 170 ? 4.150 2.283 -7.558 1.00 95.25 170 ASP A O 1
ATOM 1366 N N . ILE A 1 171 ? 4.363 2.473 -5.329 1.00 91.69 171 ILE A N 1
ATOM 1367 C CA . ILE A 1 171 ? 5.779 2.837 -5.322 1.00 91.69 171 ILE A CA 1
ATOM 1368 C C . ILE A 1 171 ? 6.545 1.824 -4.478 1.00 91.69 171 ILE A C 1
ATOM 1370 O O . ILE A 1 171 ? 6.530 1.834 -3.251 1.00 91.69 171 ILE A O 1
ATOM 1374 N N . ALA A 1 172 ? 7.273 0.947 -5.161 1.00 91.00 172 ALA A N 1
ATOM 1375 C CA . ALA A 1 172 ? 8.161 0.010 -4.496 1.00 91.00 172 ALA A CA 1
ATOM 1376 C C . ALA A 1 172 ? 9.441 0.720 -4.045 1.00 91.00 172 ALA A C 1
ATOM 1378 O O . ALA A 1 172 ? 10.119 1.341 -4.867 1.00 91.00 172 ALA A O 1
ATOM 1379 N N . GLY A 1 173 ? 9.823 0.563 -2.781 1.00 90.62 173 GLY A N 1
ATOM 1380 C CA . GLY A 1 173 ? 11.194 0.798 -2.334 1.00 90.62 173 GLY A CA 1
ATOM 1381 C C . GLY A 1 173 ? 12.118 -0.389 -2.655 1.00 90.62 173 GLY A C 1
ATOM 1382 O O . GLY A 1 173 ? 11.632 -1.505 -2.879 1.00 90.62 173 GLY A O 1
ATOM 1383 N N . PRO A 1 174 ? 13.448 -0.179 -2.662 1.00 92.88 174 PRO A N 1
ATOM 1384 C CA . PRO A 1 174 ? 14.414 -1.233 -2.952 1.00 92.88 174 PRO A CA 1
ATOM 1385 C C . PRO A 1 174 ? 14.345 -2.371 -1.924 1.00 92.88 174 PRO A C 1
ATOM 1387 O O . PRO A 1 174 ? 14.369 -2.105 -0.718 1.00 92.88 174 PRO A O 1
ATOM 1390 N N . PRO A 1 175 ? 14.329 -3.645 -2.363 1.00 93.81 175 PRO A N 1
ATOM 1391 C CA . PRO A 1 175 ? 14.542 -4.783 -1.475 1.00 93.81 175 PRO A CA 1
ATOM 1392 C C . PRO A 1 175 ? 15.883 -4.685 -0.732 1.00 93.81 175 PRO A C 1
ATOM 1394 O O . PRO A 1 175 ? 16.816 -4.047 -1.232 1.00 93.81 175 PRO A O 1
ATOM 1397 N N . PRO A 1 176 ? 16.058 -5.374 0.411 1.00 95.06 176 PRO A N 1
ATOM 1398 C CA . PRO A 1 176 ? 17.255 -5.222 1.236 1.00 95.06 176 PRO A CA 1
ATOM 1399 C C . PRO A 1 176 ? 18.592 -5.471 0.532 1.00 95.06 176 PRO A C 1
ATOM 1401 O O . PRO A 1 176 ? 19.589 -4.833 0.864 1.00 95.06 176 PRO A O 1
ATOM 1404 N N . PHE A 1 177 ? 18.632 -6.360 -0.462 1.00 94.38 177 PHE A N 1
ATOM 1405 C CA . PHE A 1 177 ? 19.838 -6.643 -1.249 1.00 94.38 177 PHE A CA 1
ATOM 1406 C C . PHE A 1 177 ? 20.162 -5.571 -2.306 1.00 94.38 177 PHE A C 1
ATOM 1408 O O . PHE A 1 177 ? 21.270 -5.561 -2.839 1.00 94.38 177 PHE A O 1
ATOM 1415 N N . TRP A 1 178 ? 19.210 -4.687 -2.622 1.00 95.75 178 TRP A N 1
ATOM 1416 C CA . TRP A 1 178 ? 19.318 -3.642 -3.648 1.00 95.75 178 TRP A CA 1
ATOM 1417 C C . TRP A 1 178 ? 19.387 -2.226 -3.061 1.00 95.75 178 TRP A C 1
ATOM 1419 O O . TRP A 1 178 ? 19.526 -1.252 -3.794 1.00 95.75 178 TRP A O 1
ATOM 1429 N N . MET A 1 179 ? 19.317 -2.092 -1.736 1.00 95.50 179 MET A N 1
ATOM 1430 C CA . MET A 1 179 ? 19.617 -0.830 -1.063 1.00 95.50 179 MET A CA 1
ATOM 1431 C C . MET A 1 179 ? 21.106 -0.491 -1.201 1.00 95.50 179 MET A C 1
ATOM 1433 O O . MET A 1 179 ? 21.937 -1.372 -1.006 1.00 95.50 179 MET A O 1
ATOM 1437 N N . GLU A 1 180 ? 21.456 0.779 -1.415 1.00 94.12 180 GLU A N 1
ATOM 1438 C CA . GLU A 1 180 ? 22.860 1.227 -1.533 1.00 94.12 180 GLU A CA 1
ATOM 1439 C C . GLU A 1 180 ? 23.727 0.839 -0.327 1.00 94.12 180 GLU A C 1
ATOM 1441 O O . GLU A 1 180 ? 24.869 0.419 -0.469 1.00 94.12 180 GLU A O 1
ATOM 1446 N N . LYS A 1 181 ? 23.150 0.906 0.876 1.00 93.94 181 LYS A N 1
ATOM 1447 C CA . LYS A 1 181 ? 23.803 0.513 2.135 1.00 93.94 181 LYS A CA 1
ATOM 1448 C C . LYS A 1 181 ? 23.927 -1.004 2.342 1.00 93.94 181 LYS A C 1
ATOM 1450 O O . LYS A 1 181 ? 24.397 -1.439 3.391 1.00 93.94 181 LYS A O 1
ATOM 1455 N N . SER A 1 182 ? 23.419 -1.816 1.419 1.00 94.44 182 SER A N 1
ATOM 1456 C CA . SER A 1 182 ? 23.453 -3.271 1.537 1.00 94.44 182 SER A CA 1
ATOM 1457 C C . SER A 1 182 ? 24.881 -3.789 1.360 1.00 94.44 182 SER A C 1
ATOM 1459 O O . SER A 1 182 ? 25.557 -3.363 0.424 1.00 94.44 182 SER A O 1
ATOM 1461 N N . PRO A 1 183 ? 25.339 -4.779 2.151 1.00 94.62 183 PRO A N 1
ATOM 1462 C CA . PRO A 1 183 ? 26.633 -5.421 1.907 1.00 94.62 183 PRO A CA 1
ATOM 1463 C C . PRO A 1 183 ? 26.693 -6.134 0.545 1.00 94.62 183 PRO A C 1
ATOM 1465 O O . PRO A 1 183 ? 27.775 -6.428 0.046 1.00 94.62 183 PRO A O 1
ATOM 1468 N N . TYR A 1 184 ? 25.538 -6.402 -0.070 1.00 93.94 184 TYR A N 1
ATOM 1469 C CA . TYR A 1 184 ? 25.424 -7.048 -1.378 1.00 93.94 184 TYR A CA 1
ATOM 1470 C C . TYR A 1 184 ? 25.240 -6.049 -2.524 1.00 93.94 184 TYR A C 1
ATOM 1472 O O . TYR A 1 184 ? 25.137 -6.467 -3.679 1.00 93.94 184 TYR A O 1
ATOM 1480 N N . TYR A 1 185 ? 25.207 -4.742 -2.230 1.00 95.81 185 TYR A N 1
ATOM 1481 C CA . TYR A 1 185 ? 24.850 -3.719 -3.208 1.00 95.81 185 TYR A CA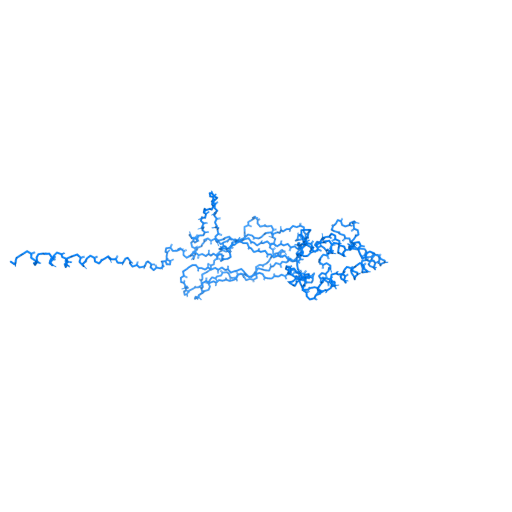 1
ATOM 1482 C C . TYR A 1 185 ? 25.752 -3.751 -4.437 1.00 95.81 185 TYR A C 1
ATOM 1484 O O . TYR A 1 185 ? 25.232 -3.746 -5.542 1.00 95.81 185 TYR A O 1
ATOM 1492 N N . SER A 1 186 ? 27.074 -3.879 -4.283 1.00 95.56 186 SER A N 1
ATOM 1493 C CA . SER A 1 186 ? 27.996 -3.926 -5.429 1.00 95.56 186 SER A CA 1
ATOM 1494 C C . SER A 1 186 ? 27.676 -5.067 -6.398 1.00 95.56 186 SER A C 1
ATOM 1496 O O . SER A 1 186 ? 27.705 -4.875 -7.612 1.00 95.56 186 SER A O 1
ATOM 1498 N N . TRP A 1 187 ? 27.321 -6.247 -5.875 1.00 94.00 187 TRP A N 1
ATOM 1499 C CA . TRP A 1 187 ? 26.905 -7.379 -6.703 1.00 94.00 187 TRP A CA 1
ATOM 1500 C C . TRP A 1 187 ? 25.561 -7.086 -7.366 1.00 94.00 187 TRP A C 1
ATOM 1502 O O . TRP A 1 187 ? 25.431 -7.184 -8.582 1.00 94.00 187 TRP A O 1
ATOM 1512 N N . THR A 1 188 ? 24.569 -6.661 -6.585 1.00 95.81 188 THR A N 1
ATOM 1513 C CA . THR A 1 188 ? 23.236 -6.332 -7.096 1.00 95.81 188 THR A CA 1
ATOM 1514 C C . THR A 1 188 ? 23.280 -5.255 -8.175 1.00 95.81 188 THR A C 1
ATOM 1516 O O . THR A 1 188 ? 22.699 -5.431 -9.241 1.00 95.81 188 THR A O 1
ATOM 1519 N N . PHE A 1 189 ? 24.008 -4.169 -7.935 1.00 97.25 189 PHE A N 1
ATOM 1520 C CA . PHE A 1 189 ? 24.199 -3.056 -8.855 1.00 97.25 189 PHE A CA 1
ATOM 1521 C C . PHE A 1 189 ? 24.899 -3.503 -10.143 1.00 97.25 189 PHE A C 1
ATOM 1523 O O . PHE A 1 189 ? 24.487 -3.101 -11.229 1.00 97.25 189 PHE A O 1
ATOM 1530 N N . ASN A 1 190 ? 25.889 -4.398 -10.058 1.00 97.44 190 ASN A N 1
ATOM 1531 C CA . ASN A 1 190 ? 26.571 -4.926 -11.239 1.00 97.44 190 ASN A CA 1
ATOM 1532 C C . ASN A 1 190 ? 25.625 -5.669 -12.200 1.00 97.44 190 ASN A C 1
ATOM 1534 O O . ASN A 1 190 ? 25.814 -5.584 -13.409 1.00 97.44 190 ASN A O 1
ATOM 1538 N N . TYR A 1 191 ? 24.600 -6.361 -11.691 1.00 97.62 191 TYR A N 1
ATOM 1539 C CA . TYR A 1 191 ? 23.658 -7.124 -12.525 1.00 97.62 191 TYR A CA 1
ATOM 1540 C C . TYR A 1 191 ? 22.349 -6.386 -12.813 1.00 97.62 191 TYR A C 1
ATOM 1542 O O . TYR A 1 191 ? 21.805 -6.524 -13.903 1.00 97.62 191 TYR A O 1
ATOM 1550 N N . LEU A 1 192 ? 21.820 -5.611 -11.867 1.00 97.19 192 LEU A N 1
ATOM 1551 C CA . LEU A 1 192 ? 20.507 -4.967 -11.984 1.00 97.19 192 LEU A CA 1
ATOM 1552 C C . LEU A 1 192 ? 20.580 -3.449 -12.213 1.00 97.19 192 LEU A C 1
ATOM 1554 O O . LEU A 1 192 ? 19.597 -2.848 -12.649 1.00 97.19 192 LEU A O 1
ATOM 1558 N N . GLY A 1 193 ? 21.737 -2.833 -11.967 1.00 96.62 193 GLY A N 1
ATOM 1559 C CA . GLY A 1 193 ? 21.936 -1.387 -12.047 1.00 96.62 193 GLY A CA 1
ATOM 1560 C C . GLY A 1 193 ? 21.245 -0.635 -10.911 1.00 96.62 193 GLY A C 1
ATOM 1561 O O . GLY A 1 193 ? 20.892 -1.211 -9.877 1.00 96.62 193 GLY A O 1
ATOM 1562 N N . THR A 1 194 ? 21.039 0.668 -11.107 1.00 95.75 194 THR A N 1
ATOM 1563 C CA . THR A 1 194 ? 20.282 1.505 -10.169 1.00 95.75 194 THR A CA 1
ATOM 1564 C C . THR A 1 194 ? 18.848 0.996 -10.048 1.00 95.75 194 THR A C 1
ATOM 1566 O O . THR A 1 194 ? 18.201 0.670 -11.054 1.00 95.75 194 THR A O 1
ATOM 1569 N N . PHE A 1 195 ? 18.363 0.921 -8.809 1.00 95.62 195 PHE A N 1
ATOM 1570 C CA . PHE A 1 195 ? 16.984 0.563 -8.517 1.00 95.62 195 PHE A CA 1
ATOM 1571 C C . PHE A 1 195 ? 16.019 1.628 -9.049 1.00 95.62 195 PHE A C 1
ATOM 1573 O O . PHE A 1 195 ? 16.220 2.824 -8.850 1.00 95.62 195 PHE A O 1
ATOM 1580 N N . SER A 1 196 ? 14.925 1.175 -9.653 1.00 93.56 196 SER A N 1
ATOM 1581 C CA . SER A 1 196 ? 13.721 1.975 -9.857 1.00 93.56 196 SER A CA 1
ATOM 1582 C C . SER A 1 196 ? 12.501 1.097 -9.584 1.00 93.56 196 SER A C 1
ATOM 1584 O O . SER A 1 196 ? 12.532 -0.114 -9.841 1.00 93.56 196 SER A O 1
ATOM 1586 N N . SER A 1 197 ? 11.411 1.678 -9.072 1.00 92.00 197 SER A N 1
ATOM 1587 C CA . SER A 1 197 ? 10.182 0.919 -8.797 1.00 92.00 197 SER A CA 1
ATOM 1588 C C . SER A 1 197 ? 9.633 0.274 -10.072 1.00 92.00 197 SER A C 1
ATOM 1590 O O . SER A 1 197 ? 9.159 -0.858 -10.033 1.00 92.00 197 SER A O 1
ATOM 1592 N N . LEU A 1 198 ? 9.778 0.952 -11.218 1.00 92.38 198 LEU A N 1
ATOM 1593 C CA . LEU A 1 198 ? 9.405 0.431 -12.532 1.00 92.38 198 LEU A CA 1
ATOM 1594 C C . LEU A 1 198 ? 10.209 -0.823 -12.901 1.00 92.38 198 LEU A C 1
ATOM 1596 O O . LEU A 1 198 ? 9.631 -1.834 -13.296 1.00 92.38 198 LEU A O 1
ATOM 1600 N N . LYS A 1 199 ? 11.535 -0.787 -12.734 1.00 95.12 199 LYS A N 1
ATOM 1601 C CA . LYS A 1 199 ? 12.409 -1.932 -13.020 1.00 95.12 199 LYS A CA 1
ATOM 1602 C C . LYS A 1 199 ? 12.098 -3.111 -12.110 1.00 95.12 199 LYS A C 1
ATOM 1604 O O . LYS A 1 199 ? 12.016 -4.246 -12.575 1.00 95.12 199 LYS A O 1
ATOM 1609 N N . PHE A 1 200 ? 11.859 -2.852 -10.828 1.00 95.38 200 PHE A N 1
ATOM 1610 C CA . PHE A 1 200 ? 11.477 -3.903 -9.893 1.00 95.38 200 PHE A CA 1
ATOM 1611 C C . PHE A 1 200 ? 10.108 -4.507 -10.220 1.00 95.38 200 PHE A C 1
ATOM 1613 O O . PHE A 1 200 ? 9.980 -5.728 -10.254 1.00 95.38 200 PHE A O 1
ATOM 1620 N N . GLN A 1 201 ? 9.118 -3.686 -10.572 1.00 93.00 201 GLN A N 1
ATOM 1621 C CA . GLN A 1 201 ? 7.825 -4.154 -11.074 1.00 93.00 201 GLN A CA 1
ATOM 1622 C C . GLN A 1 201 ? 7.976 -5.030 -12.321 1.00 93.00 201 GLN A C 1
ATOM 1624 O O . GLN A 1 201 ? 7.366 -6.097 -12.410 1.00 93.00 201 GLN A O 1
ATOM 1629 N N . LEU A 1 202 ? 8.821 -4.642 -13.275 1.00 94.62 202 LEU A N 1
ATOM 1630 C CA . LEU A 1 202 ? 9.084 -5.472 -14.448 1.00 94.62 202 LEU A CA 1
ATOM 1631 C C . LEU A 1 202 ? 9.715 -6.816 -14.072 1.00 94.62 202 LEU A C 1
ATOM 1633 O O . LEU A 1 202 ? 9.292 -7.840 -14.604 1.00 94.62 202 LEU A O 1
ATOM 1637 N N . LEU A 1 203 ? 10.658 -6.841 -13.125 1.00 95.75 203 LEU A N 1
ATOM 1638 C CA . LEU A 1 203 ? 11.236 -8.087 -12.616 1.00 95.75 203 LEU A CA 1
ATOM 1639 C C . LEU A 1 203 ? 10.176 -8.978 -11.956 1.00 95.75 203 LEU A C 1
ATOM 1641 O O . LEU A 1 203 ? 10.098 -10.161 -12.293 1.00 95.75 203 LEU A O 1
ATOM 1645 N N . ILE A 1 204 ? 9.334 -8.415 -11.079 1.00 95.00 204 ILE A N 1
ATOM 1646 C CA . ILE A 1 204 ? 8.238 -9.132 -10.408 1.00 95.00 204 ILE A CA 1
ATOM 1647 C C . ILE A 1 204 ? 7.347 -9.828 -11.434 1.00 95.00 204 ILE A C 1
ATOM 1649 O O . ILE A 1 204 ? 7.079 -11.024 -11.318 1.00 95.00 204 ILE A O 1
ATOM 1653 N N . ASN A 1 205 ? 6.919 -9.090 -12.457 1.00 94.38 205 ASN A N 1
ATOM 1654 C CA . ASN A 1 205 ? 5.991 -9.599 -13.458 1.00 94.38 205 ASN A CA 1
ATOM 1655 C C . ASN A 1 205 ? 6.661 -10.587 -14.421 1.00 94.38 205 ASN A C 1
ATOM 1657 O O . ASN A 1 205 ? 6.119 -11.662 -14.670 1.00 94.38 205 ASN A O 1
ATOM 1661 N N . ARG A 1 206 ? 7.855 -10.266 -14.931 1.00 94.38 206 ARG A N 1
ATOM 1662 C CA . ARG A 1 206 ? 8.552 -11.085 -15.933 1.00 94.38 206 ARG A CA 1
ATOM 1663 C C . ARG A 1 206 ? 9.019 -12.424 -15.379 1.00 94.38 206 ARG A C 1
ATOM 1665 O O . ARG A 1 206 ? 8.902 -13.437 -16.061 1.00 94.38 206 ARG A O 1
ATOM 1672 N N . PHE A 1 207 ? 9.558 -12.426 -14.165 1.00 95.31 207 PHE A N 1
ATOM 1673 C CA . PHE A 1 207 ? 10.096 -13.630 -13.532 1.00 95.31 207 PHE A CA 1
ATOM 1674 C C . PHE A 1 207 ? 9.120 -14.274 -12.549 1.00 95.31 207 PHE A C 1
ATOM 1676 O O . PHE A 1 207 ? 9.484 -15.237 -11.878 1.00 95.31 207 PHE A O 1
ATOM 1683 N N . ASN A 1 208 ? 7.885 -13.764 -12.476 1.00 93.69 208 ASN A N 1
ATOM 1684 C CA . ASN A 1 208 ? 6.845 -14.255 -11.581 1.00 93.69 208 ASN A CA 1
ATOM 1685 C C . ASN A 1 208 ? 7.334 -14.340 -10.122 1.00 93.69 208 ASN A C 1
ATOM 1687 O O . ASN A 1 208 ? 7.143 -15.352 -9.442 1.00 93.69 208 ASN A O 1
ATOM 1691 N N . LEU A 1 209 ? 8.012 -13.286 -9.662 1.00 93.44 209 LEU A N 1
ATOM 1692 C CA . LEU A 1 209 ? 8.633 -13.268 -8.342 1.00 93.44 209 LEU A CA 1
ATOM 1693 C C . LEU A 1 209 ? 7.571 -13.328 -7.243 1.00 93.44 209 LEU A C 1
ATOM 1695 O O . LEU A 1 209 ? 6.498 -12.730 -7.351 1.00 93.44 209 LEU A O 1
ATOM 1699 N N . LYS A 1 210 ? 7.909 -14.032 -6.165 1.00 92.31 210 LYS A N 1
ATOM 1700 C CA . LYS A 1 210 ? 7.183 -13.981 -4.898 1.00 92.31 210 LYS A CA 1
ATOM 1701 C C . LYS A 1 210 ? 7.764 -12.854 -4.064 1.00 92.31 210 LYS A C 1
ATOM 1703 O O . LYS A 1 210 ? 8.891 -12.960 -3.576 1.00 92.31 210 LYS A O 1
ATOM 1708 N N . VAL A 1 211 ? 7.048 -11.743 -3.981 1.00 90.94 211 VAL A N 1
ATOM 1709 C CA . VAL A 1 211 ? 7.614 -10.499 -3.453 1.00 90.94 211 VAL A CA 1
ATOM 1710 C C . VAL A 1 211 ? 7.922 -10.617 -1.968 1.00 90.94 211 VAL A C 1
ATOM 1712 O O . VAL A 1 211 ? 8.978 -10.164 -1.542 1.00 90.94 211 VAL A O 1
ATOM 1715 N N . GLU A 1 212 ? 7.092 -11.339 -1.219 1.00 90.44 212 GLU A N 1
ATOM 1716 C CA . GLU A 1 212 ? 7.294 -11.682 0.187 1.00 90.44 212 GLU A CA 1
ATOM 1717 C C . GLU A 1 212 ? 8.614 -12.423 0.452 1.00 90.44 212 GLU A C 1
ATOM 1719 O O . GLU A 1 212 ? 9.237 -12.216 1.492 1.00 90.44 212 GLU A O 1
ATOM 1724 N N . GLU A 1 213 ? 9.081 -13.240 -0.499 1.00 92.56 213 GLU A N 1
ATOM 1725 C CA . GLU A 1 213 ? 10.390 -13.889 -0.405 1.00 92.56 213 GLU A CA 1
ATOM 1726 C C . GLU A 1 213 ? 11.501 -12.889 -0.749 1.00 92.56 213 GLU A C 1
ATOM 1728 O O . GLU A 1 213 ? 12.473 -12.768 -0.013 1.00 92.56 213 GLU A O 1
ATOM 1733 N N . VAL A 1 214 ? 11.358 -12.150 -1.853 1.00 92.12 214 VAL A N 1
ATOM 1734 C CA . VAL A 1 214 ? 12.411 -11.275 -2.405 1.00 92.12 214 VAL A CA 1
ATOM 1735 C C . VAL A 1 214 ? 12.724 -10.080 -1.502 1.00 92.12 214 VAL A C 1
ATOM 1737 O O . VAL A 1 214 ? 13.870 -9.635 -1.447 1.00 92.12 214 VAL A O 1
ATOM 1740 N N . VAL A 1 215 ? 11.739 -9.563 -0.767 1.00 91.75 215 VAL A N 1
ATOM 1741 C CA . VAL A 1 215 ? 11.952 -8.458 0.182 1.00 91.75 215 VAL A CA 1
ATOM 1742 C C . VAL A 1 215 ? 12.475 -8.924 1.541 1.00 91.75 215 VAL A C 1
ATOM 1744 O O . VAL A 1 215 ? 12.727 -8.084 2.407 1.00 91.75 215 VAL A O 1
ATOM 1747 N N . SER A 1 216 ? 12.671 -10.233 1.756 1.00 92.62 216 SER A N 1
ATOM 1748 C CA . SER A 1 216 ? 13.187 -10.727 3.031 1.00 92.62 216 SER A CA 1
ATOM 1749 C C . SER A 1 216 ? 14.640 -10.262 3.257 1.00 92.62 216 SER A C 1
ATOM 1751 O O . SER A 1 216 ? 15.450 -10.254 2.322 1.00 92.62 216 SER A O 1
ATOM 1753 N N . PRO A 1 217 ? 15.028 -9.901 4.498 1.00 92.50 217 PRO A N 1
ATOM 1754 C CA . PRO A 1 217 ? 16.381 -9.409 4.782 1.00 92.50 217 PRO A CA 1
ATOM 1755 C C . PRO A 1 217 ? 17.500 -10.387 4.406 1.00 92.50 217 PRO A C 1
ATOM 1757 O O . PRO A 1 217 ? 18.596 -9.972 4.041 1.00 92.50 217 PRO A O 1
ATOM 1760 N N . ASN A 1 218 ? 17.223 -11.689 4.486 1.00 92.44 218 ASN A N 1
ATOM 1761 C CA . ASN A 1 218 ? 18.166 -12.771 4.214 1.00 92.44 218 ASN A CA 1
ATOM 1762 C C . ASN A 1 218 ? 17.980 -13.415 2.831 1.00 92.44 218 ASN A C 1
ATOM 1764 O O . ASN A 1 218 ? 18.601 -14.446 2.559 1.00 92.44 218 ASN A O 1
ATOM 1768 N N . TRP A 1 219 ? 17.136 -12.851 1.958 1.00 94.75 219 TRP A N 1
ATOM 1769 C CA . TRP A 1 219 ? 16.818 -13.468 0.671 1.00 94.75 219 TRP A CA 1
ATOM 1770 C C . TRP A 1 219 ? 18.083 -13.769 -0.134 1.00 94.75 219 TRP A C 1
ATOM 1772 O O . TRP A 1 219 ? 18.271 -14.899 -0.575 1.00 94.75 219 TRP A O 1
ATOM 1782 N N . PHE A 1 220 ? 18.993 -12.799 -0.253 1.00 93.56 220 PHE A N 1
ATOM 1783 C CA . PHE A 1 220 ? 20.190 -12.898 -1.097 1.00 93.56 220 PHE A CA 1
ATOM 1784 C C . PHE A 1 220 ? 21.100 -14.089 -0.749 1.00 93.56 220 PHE A C 1
ATOM 1786 O O . PHE A 1 220 ? 21.634 -14.750 -1.641 1.00 93.56 220 PHE A O 1
ATOM 1793 N N . THR A 1 221 ? 21.262 -14.386 0.542 1.00 93.25 221 THR A N 1
ATOM 1794 C CA . THR A 1 221 ? 22.152 -15.448 1.039 1.00 93.25 221 THR A CA 1
ATOM 1795 C C . THR A 1 221 ? 21.469 -16.806 1.167 1.00 93.25 221 THR A C 1
ATOM 1797 O O . THR A 1 221 ? 22.133 -17.810 1.416 1.00 93.25 221 THR A O 1
ATOM 1800 N N . THR A 1 222 ? 20.154 -16.870 0.973 1.00 94.19 222 THR A N 1
ATOM 1801 C CA . THR A 1 222 ? 19.383 -18.105 1.121 1.00 94.19 222 THR A CA 1
ATOM 1802 C C . THR A 1 222 ? 19.349 -18.881 -0.194 1.00 94.19 222 THR A C 1
ATOM 1804 O O . THR A 1 222 ? 19.129 -18.307 -1.256 1.00 94.19 222 THR A O 1
ATOM 1807 N N . GLY A 1 223 ? 19.554 -20.202 -0.141 1.00 87.56 223 GLY A N 1
ATOM 1808 C CA . GLY A 1 223 ? 19.240 -21.113 -1.253 1.00 87.56 223 GLY A CA 1
ATOM 1809 C C . GLY A 1 223 ? 19.912 -20.794 -2.597 1.00 87.56 223 GLY A C 1
ATOM 1810 O O . GLY A 1 223 ? 19.341 -21.096 -3.642 1.00 87.56 223 GLY A O 1
ATOM 1811 N N . GLY A 1 224 ? 21.085 -20.147 -2.591 1.00 87.44 224 GLY A N 1
ATOM 1812 C CA . GLY A 1 224 ? 21.786 -19.753 -3.819 1.00 87.44 224 GLY A CA 1
ATOM 1813 C C . GLY A 1 224 ? 21.109 -18.620 -4.603 1.00 87.44 224 GLY A C 1
ATOM 1814 O O . GLY A 1 224 ? 21.357 -18.472 -5.798 1.00 87.44 224 GLY A O 1
ATOM 1815 N N . ASN A 1 225 ? 20.255 -17.812 -3.964 1.00 93.38 225 ASN A N 1
ATOM 1816 C CA . ASN A 1 225 ? 19.500 -16.733 -4.614 1.00 93.38 225 ASN A CA 1
ATOM 1817 C C . ASN A 1 225 ? 20.381 -15.685 -5.319 1.00 93.38 225 ASN A C 1
ATOM 1819 O O . ASN A 1 225 ? 19.943 -15.089 -6.302 1.00 93.38 225 ASN A O 1
ATOM 1823 N N . TYR A 1 226 ? 21.639 -15.511 -4.910 1.00 89.25 226 TYR A N 1
ATOM 1824 C CA . TYR A 1 226 ? 22.595 -14.661 -5.628 1.00 89.25 226 TYR A CA 1
ATOM 1825 C C . TYR A 1 226 ? 22.828 -15.088 -7.094 1.00 89.25 226 TYR A C 1
ATOM 1827 O O . TYR A 1 226 ? 23.063 -14.225 -7.940 1.00 89.25 226 TYR A O 1
ATOM 1835 N N . TYR A 1 227 ? 22.694 -16.381 -7.429 1.00 91.88 227 TYR A N 1
ATOM 1836 C CA . TYR A 1 227 ? 22.711 -16.864 -8.819 1.00 91.88 227 TYR A CA 1
ATOM 1837 C C . TYR A 1 227 ? 21.408 -16.558 -9.565 1.00 91.88 227 TYR A C 1
ATOM 1839 O O . TYR A 1 227 ? 21.409 -16.340 -10.775 1.00 91.88 227 TYR A O 1
ATOM 1847 N N . ARG A 1 228 ? 20.271 -16.522 -8.859 1.00 93.31 228 ARG A N 1
ATOM 1848 C CA . ARG A 1 228 ? 18.994 -16.118 -9.468 1.00 93.31 228 ARG A CA 1
ATOM 1849 C C . ARG A 1 228 ? 19.046 -14.655 -9.881 1.00 93.31 228 ARG A C 1
ATOM 1851 O O . ARG A 1 228 ? 18.580 -14.319 -10.961 1.00 93.31 228 ARG A O 1
ATOM 1858 N N . LEU A 1 229 ? 19.674 -13.815 -9.058 1.00 94.62 229 LEU A N 1
ATOM 1859 C CA . LEU A 1 229 ? 19.851 -12.396 -9.339 1.00 94.62 229 LEU A CA 1
ATOM 1860 C C . LEU A 1 229 ? 20.651 -12.148 -10.626 1.00 94.62 229 LEU A C 1
ATOM 1862 O O . LEU A 1 229 ? 20.240 -11.320 -11.439 1.00 94.62 229 LEU A O 1
ATOM 1866 N N . SER A 1 230 ? 21.750 -12.875 -10.853 1.00 94.44 230 SER A N 1
ATOM 1867 C CA . SER A 1 230 ? 22.493 -12.755 -12.115 1.00 94.44 230 SER A CA 1
ATOM 1868 C C . SER A 1 230 ? 21.669 -13.253 -13.305 1.00 94.44 230 SER A C 1
ATOM 1870 O O . SER A 1 230 ? 21.629 -12.589 -14.341 1.00 94.44 230 SER A O 1
ATOM 1872 N N . GLY A 1 231 ? 20.930 -14.355 -13.138 1.00 96.19 231 GLY A N 1
ATOM 1873 C CA . GLY A 1 231 ? 19.974 -14.845 -14.135 1.00 96.19 231 GLY A CA 1
ATOM 1874 C C . GLY A 1 231 ? 18.890 -13.820 -14.490 1.00 96.19 231 GLY A C 1
ATOM 1875 O O . GLY A 1 231 ? 18.565 -13.655 -15.666 1.00 96.19 231 GLY A O 1
ATOM 1876 N N . TRP A 1 232 ? 18.372 -13.081 -13.504 1.00 96.75 232 TRP A N 1
ATOM 1877 C CA . TRP A 1 232 ? 17.437 -11.979 -13.738 1.00 96.75 232 TRP A CA 1
ATOM 1878 C C . TRP A 1 232 ? 18.078 -10.853 -14.541 1.00 96.75 232 TRP A C 1
ATOM 1880 O O . TRP A 1 232 ? 17.462 -10.379 -15.490 1.00 96.75 232 TRP A O 1
ATOM 1890 N N . GLY A 1 233 ? 19.312 -10.462 -14.208 1.00 97.81 233 GLY A N 1
ATOM 1891 C CA . GLY A 1 233 ? 20.069 -9.454 -14.955 1.00 97.81 233 GLY A CA 1
ATOM 1892 C C . GLY A 1 233 ? 20.200 -9.810 -16.437 1.00 97.81 233 GLY A C 1
ATOM 1893 O O . GLY A 1 233 ? 19.721 -9.065 -17.292 1.00 97.81 233 GLY A O 1
ATOM 1894 N N . PHE A 1 234 ? 20.761 -10.984 -16.745 1.00 98.12 234 PHE A N 1
ATOM 1895 C CA . PHE A 1 234 ? 20.931 -11.445 -18.129 1.00 98.12 234 PHE A CA 1
ATOM 1896 C C . PHE A 1 234 ? 19.595 -11.607 -18.862 1.00 98.12 234 PHE A C 1
ATOM 1898 O O . PHE A 1 234 ? 19.423 -11.109 -19.975 1.00 98.12 234 PHE A O 1
ATOM 1905 N N . GLY A 1 235 ? 18.623 -12.278 -18.238 1.00 97.75 235 GLY A N 1
ATOM 1906 C CA . GLY A 1 235 ? 17.326 -12.545 -18.859 1.00 97.75 235 GLY A CA 1
ATOM 1907 C C . GLY A 1 235 ? 16.489 -11.284 -19.095 1.00 97.75 235 GLY A C 1
ATOM 1908 O O . GLY A 1 235 ? 15.687 -11.242 -20.033 1.00 97.75 235 GLY A O 1
ATOM 1909 N N . MET A 1 236 ? 16.660 -10.260 -18.257 1.00 98.00 236 MET A N 1
ATOM 1910 C CA . MET A 1 236 ? 16.008 -8.964 -18.417 1.00 98.00 236 MET A CA 1
ATOM 1911 C C . MET A 1 236 ? 16.708 -8.121 -19.484 1.00 98.00 236 MET A C 1
ATOM 1913 O O . MET A 1 236 ? 16.021 -7.584 -20.347 1.00 98.00 236 MET A O 1
ATOM 1917 N N . GLN A 1 237 ? 18.045 -8.054 -19.503 1.00 98.38 237 GLN A N 1
ATOM 1918 C CA . GLN A 1 237 ? 18.765 -7.292 -20.531 1.00 98.38 237 GLN A CA 1
ATOM 1919 C C . GLN A 1 237 ? 18.541 -7.866 -21.933 1.00 98.38 237 GLN A C 1
ATOM 1921 O O . GLN A 1 237 ? 18.239 -7.119 -22.860 1.00 98.38 237 GLN A O 1
ATOM 1926 N N . ALA A 1 238 ? 18.589 -9.194 -22.088 1.00 98.19 238 ALA A N 1
ATOM 1927 C CA . ALA A 1 238 ? 18.288 -9.845 -23.364 1.00 98.19 238 ALA A CA 1
ATOM 1928 C C . ALA A 1 238 ? 16.871 -9.514 -23.860 1.00 98.19 238 ALA A C 1
ATOM 1930 O O . ALA A 1 238 ? 16.642 -9.330 -25.055 1.00 98.19 238 ALA A O 1
ATOM 1931 N N . TRP A 1 239 ? 15.913 -9.404 -22.937 1.00 98.00 239 TRP A N 1
ATOM 1932 C CA . TRP A 1 239 ? 14.557 -8.984 -23.266 1.00 98.00 239 TRP A CA 1
ATOM 1933 C C . TRP A 1 239 ? 14.473 -7.511 -23.654 1.00 98.00 239 TRP A C 1
ATOM 1935 O O . TRP A 1 239 ? 13.844 -7.210 -24.661 1.00 98.00 239 TRP A O 1
ATOM 1945 N N . LEU A 1 240 ? 15.126 -6.611 -22.917 1.00 98.12 240 LEU A N 1
ATOM 1946 C CA . LEU A 1 240 ? 15.175 -5.185 -23.249 1.00 98.12 240 LEU A CA 1
ATOM 1947 C C . LEU A 1 240 ? 15.770 -4.961 -24.649 1.00 98.12 240 LEU A C 1
ATOM 1949 O O . LEU A 1 240 ? 15.182 -4.234 -25.446 1.00 98.12 240 LEU A O 1
ATOM 1953 N N . ASN A 1 241 ? 16.853 -5.670 -24.986 1.00 98.25 241 ASN A N 1
ATOM 1954 C CA . ASN A 1 241 ? 17.471 -5.628 -26.317 1.00 98.25 241 ASN A CA 1
ATOM 1955 C C . ASN A 1 241 ? 16.499 -6.091 -27.412 1.00 98.25 241 ASN A C 1
ATOM 1957 O O . ASN A 1 241 ? 16.415 -5.486 -28.480 1.00 98.25 241 ASN A O 1
ATOM 1961 N N . ARG A 1 242 ? 15.736 -7.159 -27.148 1.00 98.00 242 ARG A N 1
ATOM 1962 C CA . ARG A 1 242 ? 14.711 -7.648 -28.076 1.00 98.00 242 ARG A CA 1
ATOM 1963 C C . ARG A 1 242 ? 13.581 -6.634 -28.256 1.00 98.00 242 ARG A C 1
ATOM 1965 O O . ARG A 1 242 ? 13.182 -6.381 -29.385 1.00 98.00 242 ARG A O 1
ATOM 1972 N N . MET A 1 243 ? 13.084 -6.055 -27.165 1.00 97.62 243 MET A N 1
ATOM 1973 C CA . MET A 1 243 ? 12.032 -5.038 -27.209 1.00 97.62 243 MET A CA 1
ATOM 1974 C C . MET A 1 243 ? 12.470 -3.823 -28.030 1.00 97.62 243 MET A C 1
ATOM 1976 O O . MET A 1 243 ? 11.700 -3.329 -28.845 1.00 97.62 243 MET A O 1
ATOM 1980 N N . GLU A 1 244 ? 13.717 -3.378 -27.873 1.00 97.50 244 GLU A N 1
ATOM 1981 C CA . GLU A 1 244 ? 14.300 -2.309 -28.687 1.00 97.50 244 GLU A CA 1
ATOM 1982 C C . GLU A 1 244 ? 14.369 -2.685 -30.177 1.00 97.50 244 GLU A C 1
ATOM 1984 O O . GLU A 1 244 ? 13.933 -1.903 -31.021 1.00 97.50 244 GLU A O 1
ATOM 1989 N N . ALA A 1 245 ? 14.834 -3.895 -30.508 1.00 98.00 245 ALA A N 1
ATOM 1990 C CA . ALA A 1 245 ? 14.886 -4.385 -31.890 1.00 98.00 245 ALA A CA 1
ATOM 1991 C C . ALA A 1 245 ? 13.494 -4.508 -32.546 1.00 98.00 245 ALA A C 1
ATOM 1993 O O . ALA A 1 245 ? 13.365 -4.383 -33.762 1.00 98.00 245 ALA A O 1
ATOM 1994 N N . GLU A 1 246 ? 12.451 -4.728 -31.744 1.00 97.88 246 GLU A N 1
ATOM 1995 C CA . GLU A 1 246 ? 11.048 -4.799 -32.168 1.00 97.88 246 GLU A CA 1
ATOM 1996 C C . GLU A 1 246 ? 10.334 -3.427 -32.135 1.00 97.88 246 GLU A C 1
ATOM 1998 O O . GLU A 1 246 ? 9.111 -3.372 -32.249 1.00 97.88 246 GLU A O 1
ATOM 2003 N N . ASN A 1 247 ? 11.067 -2.312 -31.994 1.00 96.75 247 ASN A N 1
ATOM 2004 C CA . ASN A 1 247 ? 10.537 -0.942 -31.865 1.00 96.75 247 ASN A CA 1
ATOM 2005 C C . ASN A 1 247 ? 9.610 -0.710 -30.651 1.00 96.75 247 ASN A C 1
ATOM 2007 O O . ASN A 1 247 ? 8.847 0.253 -30.622 1.00 96.75 247 ASN A O 1
ATOM 2011 N N . ASN A 1 248 ? 9.713 -1.546 -29.619 1.00 96.94 248 ASN A N 1
ATOM 2012 C CA . ASN A 1 248 ? 8.969 -1.454 -28.362 1.00 96.94 248 ASN A CA 1
ATOM 2013 C C . ASN A 1 248 ? 9.886 -1.075 -27.186 1.00 96.94 248 ASN A C 1
ATOM 2015 O O . ASN A 1 248 ? 9.811 -1.672 -26.112 1.00 96.94 248 ASN A O 1
ATOM 2019 N N . THR A 1 249 ? 10.789 -0.113 -27.392 1.00 97.00 249 THR A N 1
ATOM 2020 C CA . THR A 1 249 ? 11.781 0.302 -26.385 1.00 97.00 249 THR A CA 1
ATOM 2021 C C . THR A 1 249 ? 11.130 0.605 -25.034 1.00 97.00 249 THR A C 1
ATOM 2023 O O . THR A 1 249 ? 10.177 1.377 -24.942 1.00 97.00 249 THR A O 1
ATOM 2026 N N . VAL A 1 250 ? 11.682 0.015 -23.973 1.00 97.06 250 VAL A N 1
ATOM 2027 C CA . VAL A 1 250 ? 11.250 0.253 -22.593 1.00 97.06 250 VAL A CA 1
ATOM 2028 C C . VAL A 1 250 ? 12.101 1.368 -21.994 1.00 97.06 250 VAL A C 1
ATOM 2030 O O . VAL A 1 250 ? 13.331 1.304 -22.033 1.00 97.06 250 VAL A O 1
ATOM 2033 N N . TYR A 1 251 ? 11.448 2.375 -21.425 1.00 96.12 251 TYR A N 1
ATOM 2034 C CA . TYR A 1 251 ? 12.092 3.541 -20.820 1.00 96.12 251 TYR A CA 1
ATOM 2035 C C . TYR A 1 251 ? 11.985 3.508 -19.291 1.00 96.12 251 TYR A C 1
ATOM 2037 O O . TYR A 1 251 ? 11.113 2.844 -18.730 1.00 96.12 251 TYR A O 1
ATOM 2045 N N . GLU A 1 252 ? 12.886 4.218 -18.618 1.00 94.50 252 GLU A N 1
ATOM 2046 C CA . GLU A 1 252 ? 12.757 4.567 -17.204 1.00 94.50 252 GLU A CA 1
ATOM 2047 C C . GLU A 1 252 ? 11.607 5.580 -17.004 1.00 94.50 252 GLU A C 1
ATOM 2049 O O . GLU A 1 252 ? 10.942 6.007 -17.951 1.00 94.50 252 GLU A O 1
ATOM 2054 N N . ALA A 1 253 ? 11.347 5.967 -15.752 1.00 88.00 253 ALA A N 1
ATOM 2055 C CA . ALA A 1 253 ? 10.215 6.830 -15.393 1.00 88.00 253 ALA A CA 1
ATOM 2056 C C . ALA A 1 253 ? 10.231 8.228 -16.051 1.00 88.00 253 ALA A C 1
ATOM 2058 O O . ALA A 1 253 ? 9.187 8.871 -16.120 1.00 88.00 253 ALA A O 1
ATOM 2059 N N . ASP A 1 254 ? 11.383 8.691 -16.543 1.00 89.75 254 ASP A N 1
ATOM 2060 C CA . ASP A 1 254 ? 11.514 9.957 -17.277 1.00 89.75 254 ASP A CA 1
ATOM 2061 C C . ASP A 1 254 ? 10.978 9.892 -18.720 1.00 89.75 254 ASP A C 1
ATOM 2063 O O . ASP A 1 254 ? 10.862 10.922 -19.383 1.00 89.75 254 ASP A O 1
ATOM 2067 N N . GLY A 1 255 ? 10.652 8.694 -19.216 1.00 91.44 255 GLY A N 1
ATOM 2068 C CA . GLY A 1 255 ? 10.138 8.466 -20.565 1.00 91.44 255 GLY A CA 1
ATOM 2069 C C . GLY A 1 255 ? 11.160 8.666 -21.688 1.00 91.44 255 GLY A C 1
ATOM 2070 O O . GLY A 1 255 ? 10.786 8.565 -22.854 1.00 91.44 255 GLY A O 1
ATOM 2071 N N . VAL A 1 256 ? 12.430 8.937 -21.371 1.00 94.75 256 VAL A N 1
ATOM 2072 C CA . VAL A 1 256 ? 13.483 9.242 -22.359 1.00 94.75 256 VAL A CA 1
ATOM 2073 C C . VAL A 1 256 ? 14.724 8.371 -22.193 1.00 94.75 256 VAL A C 1
ATOM 2075 O O . VAL A 1 256 ? 15.348 7.983 -23.183 1.00 94.75 256 VAL A O 1
ATOM 2078 N N . THR A 1 257 ? 15.068 7.991 -20.965 1.00 96.00 257 THR A N 1
ATOM 2079 C CA . THR A 1 257 ? 16.206 7.119 -20.684 1.00 96.00 257 THR A CA 1
ATOM 2080 C C . THR A 1 257 ? 15.811 5.676 -20.952 1.00 96.00 257 THR A C 1
ATOM 2082 O O . THR A 1 257 ? 14.897 5.147 -20.324 1.00 96.00 257 THR A O 1
ATOM 2085 N N . LYS A 1 258 ? 16.494 5.007 -21.888 1.00 96.44 258 LYS A N 1
ATOM 2086 C CA . LYS A 1 258 ? 16.272 3.576 -22.149 1.00 96.44 258 LYS A CA 1
ATOM 2087 C C . LYS A 1 258 ? 16.597 2.771 -20.895 1.00 96.44 258 LYS A C 1
ATOM 2089 O O . LYS A 1 258 ? 17.685 2.922 -20.335 1.00 96.44 258 LYS A O 1
ATOM 2094 N N . MET A 1 259 ? 15.689 1.891 -20.488 1.00 97.75 259 MET A N 1
ATOM 2095 C CA . MET A 1 259 ? 15.937 1.003 -19.362 1.00 97.75 259 MET A CA 1
ATOM 2096 C C . MET A 1 259 ? 17.068 0.037 -19.708 1.00 97.75 259 MET A C 1
ATOM 2098 O O . MET A 1 259 ? 17.058 -0.607 -20.757 1.00 97.75 259 MET A O 1
ATOM 2102 N N . LYS A 1 260 ? 18.033 -0.076 -18.796 1.00 97.50 260 LYS A N 1
ATOM 2103 C CA . LYS A 1 260 ? 19.136 -1.036 -18.864 1.00 97.50 260 LYS A CA 1
ATOM 2104 C C . LYS A 1 260 ? 19.362 -1.680 -17.501 1.00 97.50 260 LYS A C 1
ATOM 2106 O O . LYS A 1 260 ? 19.085 -1.090 -16.449 1.00 97.50 260 LYS A O 1
ATOM 2111 N N . MET A 1 261 ? 19.859 -2.905 -17.543 1.00 97.88 261 MET A N 1
ATOM 2112 C CA . MET A 1 261 ? 20.356 -3.635 -16.383 1.00 97.88 261 MET A CA 1
ATOM 2113 C C . MET A 1 261 ? 21.776 -3.167 -16.021 1.00 97.88 261 MET A C 1
ATOM 2115 O O . MET A 1 261 ? 22.273 -2.175 -16.555 1.00 97.88 261 MET A O 1
ATOM 2119 N N . GLY A 1 262 ? 22.423 -3.831 -15.066 1.00 97.50 262 GLY A N 1
ATOM 2120 C CA . GLY A 1 262 ? 23.765 -3.448 -14.630 1.00 97.50 262 GLY A CA 1
ATOM 2121 C C . GLY A 1 262 ? 24.835 -3.699 -15.699 1.00 97.50 262 GLY A C 1
ATOM 2122 O O . GLY A 1 262 ? 24.611 -4.428 -16.668 1.00 97.50 262 GLY A O 1
ATOM 2123 N N . ALA A 1 263 ? 26.013 -3.097 -15.515 1.00 97.62 263 ALA A N 1
ATOM 2124 C CA . ALA A 1 263 ? 27.128 -3.180 -16.465 1.00 97.62 263 ALA A CA 1
ATOM 2125 C C . ALA A 1 263 ? 27.622 -4.618 -16.712 1.00 97.62 263 ALA A C 1
ATOM 2127 O O . ALA A 1 263 ? 28.109 -4.919 -17.795 1.00 97.62 263 ALA A O 1
ATOM 2128 N N . GLY A 1 264 ? 27.464 -5.516 -15.737 1.00 96.19 264 GLY A N 1
ATOM 2129 C CA . GLY A 1 264 ? 27.898 -6.909 -15.832 1.00 96.19 264 GLY A CA 1
ATOM 2130 C C . GLY A 1 264 ? 27.061 -7.793 -16.758 1.00 96.19 264 GLY A C 1
ATOM 2131 O O . GLY A 1 264 ? 27.391 -8.966 -16.905 1.00 96.19 264 GLY A O 1
ATOM 2132 N N . VAL A 1 265 ? 25.977 -7.271 -17.343 1.00 96.56 265 VAL A N 1
ATOM 2133 C CA . VAL A 1 265 ? 25.072 -8.025 -18.234 1.00 96.56 265 VAL A CA 1
ATOM 2134 C C . VAL A 1 265 ? 24.734 -7.290 -19.531 1.00 96.56 265 VAL A C 1
ATOM 2136 O O . VAL A 1 265 ? 23.803 -7.706 -20.220 1.00 96.56 265 VAL A O 1
ATOM 2139 N N . GLN A 1 266 ? 25.428 -6.185 -19.823 1.00 92.81 266 GLN A N 1
ATOM 2140 C CA . GLN A 1 266 ? 25.263 -5.439 -21.076 1.00 92.81 266 GLN A CA 1
ATOM 2141 C C . GLN A 1 266 ? 25.872 -6.184 -22.263 1.00 92.81 266 GLN A C 1
ATOM 2143 O O . GLN A 1 266 ? 26.917 -6.844 -22.071 1.00 92.81 266 GLN A O 1
#

Nearest PDB structures (foldseek):
  1ky7-assembly1_A  TM=4.720E-01  e=1.030E-01  Mus musculus
  7ohi-assembly1_A  TM=4.174E-01  e=3.624E-02  Mus musculus
  2vj0-assembly1_A  TM=4.740E-01  e=2.153E-01  Mus musculus
  8xnh-assembly1_D  TM=2.834E-01  e=2.153E-01  Macaca
  6wfx-assembly1_L  TM=2.407E-01  e=8.849E-01  Homo sapiens

Radius of gyration: 29.98 Å; Cα contacts (8 Å, |Δi|>4): 457; chains: 1; bounding box: 57×38×122 Å

Secondary structure (DSSP, 8-state):
--SHHHHHHHHHHGGG------------TTTTTT-EE-GGGGTTSEEEEEGGGS-TT--EEEEEEEEEESSSPPSS-EE-EEEE-TT--SPBTTTEEES----EE-TT-SEEEEEEEEE--GGGGTS-EEEEEEEE--SS------EEEEEETTEEEEEETTEEEEEEE--PPPPTTTSTTSTTHHHHHHHH-S--HHHHHHHHHHTT--HHHHTSTTTTTSTTHHHHHHHHHHHHHHHHHHHHHTT---B-TTSSSBP---GGG-

Foldseek 3Di:
DPPPVVVVVVVVVVVPPPPPPDPPPDDDCVVQQFAKFFPCLVPDLEAEDALLLPAPVPFKDKDKTKMFTPDFFAQAKAFWDKDKDPPFPDDEPAQKHWPDPGHIQGGRGGMDIIIMMGGQDPVQAPDKTKIKIFTDDDPNGNNPPFWDWDADPNDTDIGGRRIHMYIYHHFDDDAQCCDPPHPNNVLLCQQANHDGSVSVNCLCHVVVDDSVLRNDNCNCVPPVCSVVSNVSSQVVQVVQVVCVVVVNFDADPVVPHGDHGHNNRD

pLDDT: mean 88.24, std 13.85, range [45.5, 98.44]

Sequence (266 aa):
MKYSFVYLAGFFFCLLTACKKDRLQVYDDEASGNSIYFPLAESTNQLSYSFGYDKSAVTQTTLRVVIRAIGAPKDFDRPYKLVIADSSTMKKEVDYKILNTETSIRKGKVADTILIQLNRTPVLKTAPVFLYLQLQPNEHFENNMLTRTVITAGTVTEYHFNRLQISSDDIAGPPPFWMEKSPYYSWTFNYLGTFSSLKFQLLINRFNLKVEEVVSPNWFTTGGNYYRLSGWGFGMQAWLNRMEAENNTVYEADGVTKMKMGAGVQ